Protein AF-A0A818W2C6-F1 (afdb_monomer)

Mean predicted aligned error: 6.89 Å

pLDDT: mean 85.05, std 11.45, range [47.62, 97.25]

Structure (mmCIF, N/CA/C/O backbone):
data_AF-A0A818W2C6-F1
#
_entry.id   AF-A0A818W2C6-F1
#
loop_
_atom_site.group_PDB
_atom_site.id
_atom_site.type_symbol
_atom_site.label_atom_id
_atom_site.label_alt_id
_atom_site.label_comp_id
_atom_site.label_asym_id
_atom_site.label_entity_id
_atom_site.label_seq_id
_atom_site.pdbx_PDB_ins_code
_atom_site.Cartn_x
_atom_site.Cartn_y
_atom_site.Cartn_z
_atom_site.occupancy
_atom_site.B_iso_or_equiv
_atom_site.auth_seq_id
_atom_site.auth_comp_id
_atom_site.auth_asym_id
_atom_site.auth_atom_id
_atom_site.pdbx_PDB_model_num
ATOM 1 N N . MET A 1 1 ? -25.894 14.665 9.326 1.00 47.62 1 MET A N 1
ATOM 2 C CA . MET A 1 1 ? -26.122 13.705 10.428 1.00 47.62 1 MET A CA 1
ATOM 3 C C . MET A 1 1 ? -25.399 12.419 10.055 1.00 47.62 1 MET A C 1
ATOM 5 O O . MET A 1 1 ? -25.759 11.835 9.043 1.00 47.62 1 MET A O 1
ATOM 9 N N . LEU A 1 2 ? -24.326 12.048 10.761 1.00 65.50 2 LEU A N 1
ATOM 10 C CA . LEU A 1 2 ? -23.608 10.794 10.492 1.00 65.50 2 LEU A CA 1
ATOM 11 C C . LEU A 1 2 ? -24.351 9.641 11.179 1.00 65.50 2 LEU A C 1
ATOM 13 O O . LEU A 1 2 ? -24.702 9.749 12.353 1.00 65.50 2 LEU A O 1
ATOM 17 N N . ILE A 1 3 ? -24.632 8.573 10.433 1.00 77.31 3 ILE A N 1
ATOM 18 C CA . ILE A 1 3 ? -25.303 7.370 10.935 1.00 77.31 3 ILE A CA 1
ATOM 19 C C . ILE A 1 3 ? -24.269 6.541 11.706 1.00 77.31 3 ILE A C 1
ATOM 21 O O . ILE A 1 3 ? -23.215 6.215 11.165 1.00 77.31 3 ILE A O 1
ATOM 25 N N . VAL A 1 4 ? -24.562 6.201 12.964 1.00 84.50 4 VAL A N 1
ATOM 26 C CA . VAL A 1 4 ? -23.727 5.286 13.760 1.00 84.50 4 VAL A CA 1
ATOM 27 C C . VAL A 1 4 ? -23.810 3.890 13.142 1.00 84.50 4 VAL A C 1
ATOM 29 O O . VAL A 1 4 ? -24.908 3.399 12.880 1.00 84.50 4 VAL A O 1
ATOM 32 N N . MET A 1 5 ? -22.665 3.234 12.938 1.00 88.31 5 MET A N 1
ATOM 33 C CA . MET A 1 5 ? -22.592 1.875 12.388 1.00 88.31 5 MET A CA 1
ATOM 34 C C . MET A 1 5 ? -22.057 0.917 13.461 1.00 88.31 5 MET A C 1
ATOM 36 O O . MET A 1 5 ? -20.904 0.491 13.403 1.00 88.31 5 MET A O 1
ATOM 40 N N . PRO A 1 6 ? -22.873 0.557 14.470 1.00 85.31 6 PRO A N 1
ATOM 41 C CA . PRO A 1 6 ? -22.395 -0.066 15.708 1.00 85.31 6 PRO A CA 1
ATOM 42 C C . PRO A 1 6 ? -21.870 -1.497 15.535 1.00 85.31 6 PRO A C 1
ATOM 44 O O . PRO A 1 6 ? -21.336 -2.066 16.482 1.00 85.31 6 PRO A O 1
ATOM 47 N N . ASN A 1 7 ? -22.049 -2.092 14.356 1.00 91.88 7 ASN A N 1
ATOM 48 C CA . ASN A 1 7 ? -21.603 -3.446 14.032 1.00 91.88 7 ASN A CA 1
ATOM 49 C C . ASN A 1 7 ? -20.554 -3.470 12.910 1.00 91.88 7 ASN A C 1
ATOM 51 O O . ASN A 1 7 ? -20.195 -4.549 12.446 1.00 91.88 7 ASN A O 1
ATOM 55 N N . LEU A 1 8 ? -20.075 -2.308 12.449 1.00 95.50 8 LEU A N 1
ATOM 56 C CA . LEU A 1 8 ? -19.026 -2.263 11.438 1.00 95.50 8 LEU A CA 1
ATOM 57 C C . LEU A 1 8 ? -17.676 -2.602 12.083 1.00 95.50 8 LEU A C 1
ATOM 59 O O . LEU A 1 8 ? -17.088 -1.775 12.773 1.00 95.50 8 LEU A O 1
ATOM 63 N N . CYS A 1 9 ? -17.194 -3.819 11.835 1.00 95.94 9 CYS A N 1
ATOM 64 C CA . CYS A 1 9 ? -15.895 -4.288 12.329 1.00 95.94 9 CYS A CA 1
ATOM 65 C C . CYS A 1 9 ? -14.755 -4.092 11.324 1.00 95.94 9 CYS A C 1
ATOM 67 O O . CYS A 1 9 ? -13.585 -4.119 11.700 1.00 95.94 9 CYS A O 1
ATOM 69 N N . ARG A 1 10 ? -15.076 -3.883 10.042 1.00 96.38 10 ARG A N 1
ATOM 70 C CA . ARG A 1 10 ? -14.090 -3.710 8.971 1.00 96.38 10 ARG A CA 1
ATOM 71 C C . ARG A 1 10 ? -14.505 -2.575 8.055 1.00 96.38 10 ARG A C 1
ATOM 73 O O . ARG A 1 10 ? -15.638 -2.556 7.579 1.00 96.38 10 ARG A O 1
ATOM 80 N N . LEU A 1 11 ? -13.576 -1.672 7.783 1.00 95.75 11 LEU A N 1
ATOM 81 C CA . LEU A 1 11 ? -13.764 -0.559 6.868 1.00 95.75 11 LEU A CA 1
ATOM 82 C C . LEU A 1 11 ? -12.597 -0.533 5.889 1.00 95.75 11 LEU A C 1
ATOM 84 O O . LEU A 1 11 ? -11.439 -0.545 6.296 1.00 95.75 11 LEU A O 1
ATOM 88 N N . LYS A 1 12 ? -12.918 -0.490 4.599 1.00 95.56 12 LYS A N 1
ATOM 89 C CA . LYS A 1 12 ? -11.952 -0.327 3.518 1.00 95.56 12 LYS A CA 1
ATOM 90 C C . LYS A 1 12 ? -12.352 0.884 2.684 1.00 95.56 12 LYS A C 1
ATOM 92 O O . LYS A 1 12 ? -13.494 0.958 2.237 1.00 95.56 12 LYS A O 1
ATOM 97 N N . VAL A 1 13 ? -11.422 1.813 2.508 1.00 93.81 13 VAL A N 1
ATOM 98 C CA . VAL A 1 13 ? -11.609 3.097 1.832 1.00 93.81 13 VAL A CA 1
ATOM 99 C C . VAL A 1 13 ? -10.530 3.238 0.771 1.00 93.81 13 VAL A C 1
ATOM 101 O O . VAL A 1 13 ? -9.347 3.115 1.078 1.00 93.81 13 VAL A O 1
ATOM 104 N N . ASP A 1 14 ? -10.953 3.469 -0.467 1.00 91.00 14 ASP A N 1
ATOM 105 C CA . ASP A 1 14 ? -10.076 3.592 -1.630 1.00 91.00 14 ASP A CA 1
ATOM 106 C C . ASP A 1 14 ? -10.359 4.920 -2.343 1.00 91.00 14 ASP A C 1
ATOM 108 O O . ASP A 1 14 ? -11.407 5.089 -2.973 1.00 91.00 14 ASP A O 1
ATOM 112 N N . TYR A 1 15 ? -9.458 5.886 -2.194 1.00 85.94 15 TYR A N 1
ATOM 113 C CA . TYR A 1 15 ? -9.531 7.194 -2.835 1.00 85.94 15 TYR A CA 1
ATOM 114 C C . TYR A 1 15 ? -8.610 7.226 -4.049 1.00 85.94 15 TYR A C 1
ATOM 116 O O . TYR A 1 15 ? -7.456 7.641 -3.968 1.00 85.94 15 TYR A O 1
ATOM 124 N N . TYR A 1 16 ? -9.153 6.805 -5.188 1.00 71.19 16 TYR A N 1
ATOM 125 C CA . TYR A 1 16 ? -8.414 6.763 -6.451 1.00 71.19 16 TYR A CA 1
ATOM 126 C C . TYR A 1 16 ? -8.532 8.050 -7.285 1.00 71.19 16 TYR A C 1
ATOM 128 O O . TYR A 1 16 ? -7.816 8.233 -8.265 1.00 71.19 16 TYR A O 1
ATOM 136 N N . TYR A 1 17 ? -9.456 8.949 -6.932 1.00 65.19 17 TYR A N 1
ATOM 137 C CA . TYR A 1 17 ? -9.695 10.165 -7.705 1.00 65.19 17 TYR A CA 1
ATOM 138 C C . TYR A 1 17 ? -8.818 11.314 -7.216 1.00 65.19 17 TYR A C 1
ATOM 140 O O . TYR A 1 17 ? -8.947 11.769 -6.079 1.00 65.19 17 TYR A O 1
ATOM 148 N N . TYR A 1 18 ? -7.983 11.829 -8.120 1.00 61.09 18 TYR A N 1
ATOM 149 C CA . TYR A 1 18 ? -7.303 13.110 -7.967 1.00 61.09 18 TYR A CA 1
ATOM 150 C C . TYR A 1 18 ? -8.358 14.174 -7.618 1.00 61.09 18 TYR A C 1
ATOM 152 O O . TYR A 1 18 ? -9.336 14.318 -8.350 1.00 61.09 18 TYR A O 1
ATOM 160 N N . HIS A 1 19 ? -8.189 14.872 -6.489 1.00 59.62 19 HIS A N 1
ATOM 161 C CA . HIS A 1 19 ? -9.157 15.797 -5.861 1.00 59.62 19 HIS A CA 1
ATOM 162 C C . HIS A 1 19 ? -10.204 15.189 -4.912 1.00 59.62 19 HIS A C 1
ATOM 164 O O . HIS A 1 19 ? -11.177 15.868 -4.568 1.00 59.62 19 HIS A O 1
ATOM 170 N N . ALA A 1 20 ? -10.020 13.955 -4.437 1.00 55.16 20 ALA A N 1
ATOM 171 C CA . ALA A 1 20 ? -10.815 13.452 -3.322 1.00 55.16 20 ALA A CA 1
ATOM 172 C C . ALA A 1 20 ? -10.690 14.375 -2.095 1.00 55.16 20 ALA A C 1
ATOM 174 O O . ALA A 1 20 ? -9.646 14.974 -1.834 1.00 55.16 20 ALA A O 1
ATOM 175 N N . ILE A 1 21 ? -11.785 14.504 -1.344 1.00 62.34 21 ILE A N 1
ATOM 176 C CA . ILE A 1 21 ? -11.807 15.221 -0.068 1.00 62.34 21 ILE A CA 1
ATOM 177 C C . ILE A 1 21 ? -10.786 14.546 0.849 1.00 62.34 21 ILE A C 1
ATOM 179 O O . ILE A 1 21 ? -10.984 13.405 1.266 1.00 62.34 21 ILE A O 1
ATOM 183 N N . HIS A 1 22 ? -9.694 15.250 1.135 1.00 69.56 22 HIS A N 1
ATOM 184 C CA . HIS A 1 22 ? -8.663 14.781 2.045 1.00 69.56 22 HIS A CA 1
ATOM 185 C C . HIS A 1 22 ? -9.220 14.811 3.470 1.00 69.56 22 HIS A C 1
ATOM 187 O O . HIS A 1 22 ? -9.195 15.849 4.129 1.00 69.56 22 HIS A O 1
ATOM 193 N N . ILE A 1 23 ? -9.745 13.676 3.935 1.00 81.00 23 ILE A N 1
ATOM 194 C CA . ILE A 1 23 ? -10.086 13.494 5.348 1.00 81.00 23 ILE A CA 1
ATOM 195 C C . ILE A 1 23 ? -8.769 13.403 6.113 1.00 81.00 23 ILE A C 1
ATOM 197 O O . ILE A 1 23 ? -7.965 12.509 5.836 1.00 81.00 23 ILE A O 1
ATOM 201 N N . SER A 1 24 ? -8.528 14.332 7.038 1.00 87.19 24 SER A N 1
ATOM 202 C CA . SER A 1 24 ? -7.287 14.312 7.820 1.00 87.19 24 SER A CA 1
ATOM 203 C C . SER A 1 24 ? -7.245 13.117 8.773 1.00 87.19 24 SER A C 1
ATOM 205 O O . SER A 1 24 ? -8.270 12.514 9.108 1.00 87.19 24 SER A O 1
ATOM 207 N N . GLU A 1 25 ? -6.057 12.784 9.265 1.00 90.38 25 GLU A N 1
ATOM 208 C CA . GLU A 1 25 ? -5.886 11.794 10.329 1.00 90.38 25 GLU A CA 1
ATOM 209 C C . GLU A 1 25 ? -6.780 12.086 11.543 1.00 90.38 25 GLU A C 1
ATOM 211 O O . GLU A 1 25 ? -7.478 11.189 12.007 1.00 90.38 25 GLU A O 1
ATOM 216 N N . HIS A 1 26 ? -6.846 13.337 12.015 1.00 93.19 26 HIS A N 1
ATOM 217 C CA . HIS A 1 26 ? -7.672 13.720 13.157 1.00 93.19 26 HIS A CA 1
ATOM 218 C C . HIS A 1 26 ? -9.166 13.559 12.868 1.00 93.19 26 HIS A C 1
ATOM 220 O O . HIS A 1 26 ? -9.951 13.206 13.754 1.00 93.19 26 HIS A O 1
ATOM 226 N N . GLU A 1 27 ? -9.589 13.791 11.627 1.00 93.50 27 GLU A N 1
ATOM 227 C CA . GLU A 1 27 ? -10.966 13.532 11.229 1.00 93.50 27 GLU A CA 1
ATOM 228 C C . GLU A 1 27 ? -11.274 12.036 11.202 1.00 93.50 27 GLU A C 1
ATOM 230 O O . GLU A 1 27 ? -12.330 11.641 11.702 1.00 93.50 27 GLU A O 1
ATOM 235 N N . TRP A 1 28 ? -10.360 11.199 10.704 1.00 94.75 28 TRP A N 1
ATOM 236 C CA . TRP A 1 28 ? -10.490 9.744 10.790 1.00 94.75 28 TRP A CA 1
ATOM 237 C C . TRP A 1 28 ? -10.548 9.261 12.237 1.00 94.75 28 TRP A C 1
ATOM 239 O O . TRP A 1 28 ? -11.463 8.514 12.588 1.00 94.75 28 TRP A O 1
ATOM 249 N N . GLU A 1 29 ? -9.650 9.740 13.100 1.00 96.00 29 GLU A N 1
ATOM 250 C CA . GLU A 1 29 ? -9.654 9.444 14.536 1.00 96.00 29 GLU A CA 1
ATOM 251 C C . GLU A 1 29 ? -11.007 9.785 15.163 1.00 96.00 29 GLU A C 1
ATOM 253 O O . GLU A 1 29 ? -11.604 8.968 15.875 1.00 96.00 29 GLU A O 1
ATOM 258 N N . ARG A 1 30 ? -11.535 10.975 14.854 1.00 95.62 30 ARG A N 1
ATOM 259 C CA . ARG A 1 30 ? -12.838 11.442 15.334 1.00 95.62 30 ARG A CA 1
ATOM 260 C C . ARG A 1 30 ? -13.983 10.592 14.792 1.00 95.62 30 ARG A C 1
ATOM 262 O O . ARG A 1 30 ? -14.914 10.299 15.543 1.00 95.62 30 ARG A O 1
ATOM 269 N N . ILE A 1 31 ? -13.957 10.219 13.513 1.00 94.38 31 ILE A N 1
ATOM 270 C CA . ILE A 1 31 ? -15.004 9.398 12.895 1.00 94.38 31 ILE A CA 1
ATOM 271 C C . ILE A 1 31 ? -15.031 8.017 13.548 1.00 94.38 31 ILE A C 1
ATOM 273 O O . ILE A 1 31 ? -16.082 7.553 13.989 1.00 94.38 31 ILE A O 1
ATOM 277 N N . ILE A 1 32 ? -13.869 7.383 13.653 1.00 95.25 32 ILE A N 1
ATOM 278 C CA . ILE A 1 32 ? -13.739 6.028 14.178 1.00 95.25 32 ILE A CA 1
ATOM 279 C C . ILE A 1 32 ? -14.119 6.003 15.660 1.00 95.25 32 ILE A C 1
ATOM 281 O O . ILE A 1 32 ? -14.940 5.184 16.070 1.00 95.25 32 ILE A O 1
ATOM 285 N N . SER A 1 33 ? -13.608 6.956 16.444 1.00 94.56 33 SER A N 1
ATOM 286 C CA . SER A 1 33 ? -13.872 7.032 17.886 1.00 94.56 33 SER A CA 1
ATOM 287 C C . SER A 1 33 ? -15.333 7.302 18.229 1.00 94.56 33 SER A C 1
ATOM 289 O O . SER A 1 33 ? -15.790 6.848 19.271 1.00 94.56 33 SER A O 1
ATOM 291 N N . ASN A 1 34 ? -16.068 8.034 17.386 1.00 93.75 34 ASN A N 1
ATOM 292 C CA . ASN A 1 34 ? -17.447 8.422 17.695 1.00 93.75 34 ASN A CA 1
ATOM 293 C C . ASN A 1 34 ? -18.500 7.535 17.026 1.00 93.75 34 ASN A C 1
ATOM 295 O O . ASN A 1 34 ? -19.608 7.414 17.548 1.00 93.75 34 ASN A O 1
ATOM 299 N N . TYR A 1 35 ? -18.193 6.939 15.870 1.00 94.56 35 TYR A N 1
ATOM 300 C CA . TYR A 1 35 ? -19.208 6.283 15.037 1.00 94.56 35 TYR A CA 1
ATOM 301 C C . TYR A 1 35 ? -18.906 4.818 14.714 1.00 94.56 35 TYR A C 1
ATOM 303 O O . TYR A 1 35 ? -19.846 4.082 14.401 1.00 94.56 35 TYR A O 1
ATOM 311 N N . LEU A 1 36 ? -17.644 4.379 14.810 1.00 95.00 36 LEU A N 1
ATOM 312 C CA . LEU A 1 36 ? -17.192 3.037 14.416 1.00 95.00 36 LEU A CA 1
ATOM 313 C C . LEU A 1 36 ? -16.555 2.294 15.603 1.00 95.00 36 LEU A C 1
ATOM 315 O O . LEU A 1 36 ? -15.439 1.793 15.534 1.00 95.00 36 LEU A O 1
ATOM 319 N N . LEU A 1 37 ? -17.286 2.223 16.718 1.00 92.31 37 LEU A N 1
ATOM 320 C CA . LEU A 1 37 ? -16.777 1.753 18.016 1.00 92.31 37 LEU A CA 1
ATOM 321 C C . LEU A 1 37 ? -16.268 0.302 18.037 1.00 92.31 37 LEU A C 1
ATOM 323 O O . LEU A 1 37 ? -15.522 -0.060 18.942 1.00 92.31 37 LEU A O 1
ATOM 327 N N . LYS A 1 38 ? -16.692 -0.529 17.079 1.00 95.62 38 LYS A N 1
ATOM 328 C CA . LYS A 1 38 ? -16.266 -1.932 16.950 1.00 95.62 38 LYS A CA 1
ATOM 329 C C . LYS A 1 38 ? -15.277 -2.154 15.807 1.00 95.62 38 LYS A C 1
ATOM 331 O O . LYS A 1 38 ? -15.076 -3.297 15.412 1.00 95.62 38 LYS A O 1
ATOM 336 N N . LEU A 1 39 ? -14.716 -1.088 15.234 1.00 97.25 39 LEU A N 1
ATOM 337 C CA . LEU A 1 39 ? -13.808 -1.205 14.102 1.00 97.25 39 LEU A CA 1
ATOM 338 C C . LEU A 1 39 ? -12.504 -1.880 14.537 1.00 97.25 39 LEU A C 1
ATOM 340 O O . LEU A 1 39 ? -11.757 -1.341 15.345 1.00 97.25 39 LEU A O 1
ATOM 344 N N . GLU A 1 40 ? -12.240 -3.055 13.980 1.00 95.81 40 GLU A N 1
ATOM 345 C CA . GLU A 1 40 ? -11.033 -3.849 14.228 1.00 95.81 40 GLU A CA 1
ATOM 346 C C . GLU A 1 40 ? -10.021 -3.670 13.098 1.00 95.81 40 GLU A C 1
ATOM 348 O O . GLU A 1 40 ? -8.811 -3.670 13.310 1.00 95.81 40 GLU A O 1
ATOM 353 N N . THR A 1 41 ? -10.518 -3.508 11.871 1.00 95.44 41 THR A N 1
ATOM 354 C CA . THR A 1 41 ? -9.677 -3.374 10.685 1.00 95.44 41 THR A CA 1
ATOM 355 C C . THR A 1 41 ? -10.052 -2.129 9.909 1.00 95.44 41 THR A C 1
ATOM 357 O O . THR A 1 41 ? -11.195 -1.979 9.467 1.00 95.44 41 THR A O 1
ATOM 360 N N . PHE A 1 42 ? -9.062 -1.273 9.697 1.00 96.19 42 PHE A N 1
ATOM 361 C CA . PHE A 1 42 ? -9.175 -0.107 8.845 1.00 96.19 42 PHE A CA 1
ATOM 362 C C . PHE A 1 42 ? -8.147 -0.194 7.723 1.00 96.19 42 PHE A C 1
ATOM 364 O O . PHE A 1 42 ? -6.947 -0.294 7.970 1.00 96.19 42 PHE A O 1
ATOM 371 N N . HIS A 1 43 ? -8.640 -0.179 6.490 1.00 95.81 43 HIS A N 1
ATOM 372 C CA . HIS A 1 43 ? -7.822 -0.157 5.294 1.00 95.81 43 HIS A CA 1
ATOM 373 C C . HIS A 1 43 ? -8.050 1.142 4.542 1.00 95.81 43 HIS A C 1
ATOM 375 O O . HIS A 1 43 ? -9.144 1.372 4.033 1.00 95.81 43 HIS A O 1
ATOM 381 N N . LEU A 1 44 ? -7.014 1.963 4.450 1.00 94.88 44 LEU A N 1
ATOM 382 C CA . LEU A 1 44 ? -7.009 3.198 3.678 1.00 94.88 44 LEU A CA 1
ATOM 383 C C . LEU A 1 44 ? -6.044 3.047 2.506 1.00 94.88 44 LEU A C 1
ATOM 385 O O . LEU A 1 44 ? -4.947 2.528 2.692 1.00 94.88 44 LEU A O 1
ATOM 389 N N . ASN A 1 45 ? -6.460 3.510 1.334 1.00 92.94 45 ASN A N 1
ATOM 390 C CA . ASN A 1 45 ? -5.608 3.808 0.191 1.00 92.94 45 ASN A CA 1
ATOM 391 C C . ASN A 1 45 ? -6.045 5.157 -0.365 1.00 92.94 45 ASN A C 1
ATOM 393 O O . ASN A 1 45 ? -7.238 5.377 -0.572 1.00 92.94 45 ASN A O 1
ATOM 397 N N . MET A 1 46 ? -5.103 6.063 -0.573 1.00 91.38 46 MET A N 1
ATOM 398 C CA . MET A 1 46 ? -5.382 7.374 -1.137 1.00 91.38 46 MET A CA 1
ATOM 399 C C . MET A 1 46 ? -4.222 7.864 -1.986 1.00 91.38 46 MET A C 1
ATOM 401 O O . MET A 1 46 ? -3.064 7.572 -1.695 1.00 91.38 46 MET A O 1
ATOM 405 N N . VAL A 1 47 ? -4.560 8.645 -3.007 1.00 89.25 47 VAL A N 1
ATOM 406 C CA . VAL A 1 47 ? -3.604 9.303 -3.895 1.00 89.25 47 VAL A CA 1
ATOM 407 C C . VAL A 1 47 ? -3.821 10.806 -3.820 1.00 89.25 47 VAL A C 1
ATOM 409 O O . VAL A 1 47 ? -4.949 11.274 -3.978 1.00 89.25 47 VAL A O 1
ATOM 412 N N . ASP A 1 48 ? -2.756 11.567 -3.599 1.00 90.00 48 ASP A N 1
ATOM 413 C CA . ASP A 1 48 ? -2.807 13.031 -3.642 1.00 90.00 48 ASP A CA 1
ATOM 414 C C . ASP A 1 48 ? -1.467 13.608 -4.124 1.00 90.00 48 ASP A C 1
ATOM 416 O O . ASP A 1 48 ? -0.540 12.875 -4.472 1.00 90.00 48 ASP A O 1
ATOM 420 N N . TYR A 1 49 ? -1.380 14.933 -4.190 1.00 88.25 49 TYR A N 1
ATOM 421 C CA . TYR A 1 49 ? -0.199 15.674 -4.605 1.00 88.25 49 TYR A CA 1
ATOM 422 C C . TYR A 1 49 ? 0.344 16.524 -3.469 1.00 88.25 49 TYR A C 1
ATOM 424 O O . TYR A 1 49 ? -0.401 17.194 -2.746 1.00 88.25 49 TYR A O 1
ATOM 432 N N . PHE A 1 50 ? 1.668 16.576 -3.379 1.00 87.75 50 PHE A N 1
ATOM 433 C CA . PHE A 1 50 ? 2.335 17.584 -2.574 1.00 87.75 50 PHE A CA 1
ATOM 434 C C . PHE A 1 50 ? 2.061 18.974 -3.146 1.00 87.75 50 PHE A C 1
ATOM 436 O O . PHE A 1 50 ? 2.015 19.176 -4.362 1.00 87.75 50 PHE A O 1
ATOM 443 N N . ARG A 1 51 ? 1.852 19.952 -2.260 1.00 84.19 51 ARG A N 1
ATOM 444 C CA . ARG A 1 51 ? 1.502 21.323 -2.645 1.00 84.19 51 ARG A CA 1
ATOM 445 C C . ARG A 1 51 ? 2.579 22.295 -2.193 1.00 84.19 51 ARG A C 1
ATOM 447 O O . ARG A 1 51 ? 3.100 22.206 -1.086 1.00 84.19 51 ARG A O 1
ATOM 454 N N . GLY A 1 52 ? 2.831 23.298 -3.028 1.00 85.19 52 GLY A N 1
ATOM 455 C CA . GLY A 1 52 ? 3.789 24.359 -2.732 1.00 85.19 52 GLY A CA 1
ATOM 456 C C . GLY A 1 52 ? 5.241 23.947 -2.970 1.00 85.19 52 GLY A C 1
ATOM 457 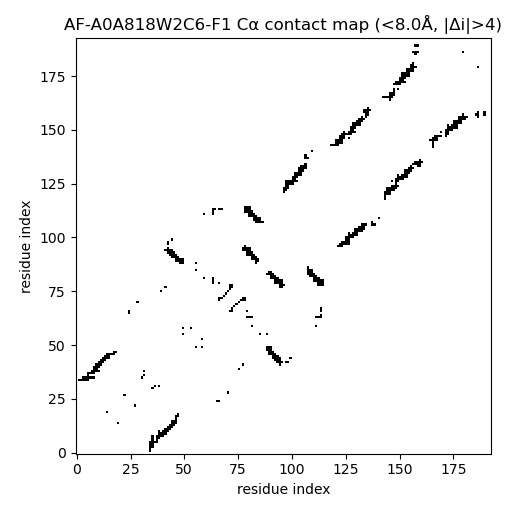O O . GLY A 1 52 ? 5.523 22.975 -3.661 1.00 85.19 52 GLY A O 1
ATOM 458 N N . ASN A 1 53 ? 6.163 24.731 -2.407 1.00 83.00 53 ASN A N 1
ATOM 459 C CA . ASN A 1 53 ? 7.592 24.676 -2.742 1.00 83.00 53 ASN A CA 1
ATOM 460 C C . ASN A 1 53 ? 8.451 23.985 -1.666 1.00 83.00 53 ASN A C 1
ATOM 462 O O . ASN A 1 53 ? 9.669 24.148 -1.665 1.00 83.00 53 ASN A O 1
ATOM 466 N N . LYS A 1 54 ? 7.835 23.280 -0.708 1.00 85.19 54 LYS A N 1
ATOM 467 C CA . LYS A 1 54 ? 8.577 22.541 0.324 1.00 85.19 54 LYS A CA 1
ATOM 468 C C . LYS A 1 54 ? 9.295 21.337 -0.288 1.00 85.19 54 LYS A C 1
ATOM 470 O O . LYS A 1 54 ? 8.829 20.761 -1.271 1.00 85.19 54 LYS A O 1
ATOM 475 N N . ILE A 1 55 ? 10.386 20.907 0.343 1.00 89.12 55 ILE A N 1
ATOM 476 C CA . ILE A 1 55 ? 11.072 19.667 -0.027 1.00 89.12 55 ILE A CA 1
ATOM 477 C C . ILE A 1 55 ? 10.105 18.498 0.206 1.00 89.12 55 ILE A C 1
ATOM 479 O O . ILE A 1 55 ? 9.504 18.383 1.272 1.00 89.12 55 ILE A O 1
ATOM 483 N N . VAL A 1 56 ? 9.921 17.646 -0.805 1.00 90.38 56 VAL A N 1
ATOM 484 C CA . VAL A 1 56 ? 8.951 16.535 -0.771 1.00 90.38 56 VAL A CA 1
ATOM 485 C C . VAL A 1 56 ? 9.188 15.608 0.425 1.00 90.38 56 VAL A C 1
ATOM 487 O O . VAL A 1 56 ? 8.240 15.223 1.097 1.00 90.38 56 VAL A O 1
ATOM 490 N N . ASP A 1 57 ? 10.448 15.309 0.735 1.00 90.44 57 ASP A N 1
ATOM 491 C CA . ASP A 1 57 ? 10.806 14.426 1.849 1.00 90.44 57 ASP A CA 1
ATOM 492 C C . ASP A 1 57 ? 10.346 14.966 3.217 1.00 90.44 57 ASP A C 1
ATOM 494 O O . ASP A 1 57 ? 9.845 14.205 4.045 1.00 90.44 57 ASP A O 1
ATOM 498 N N . GLU A 1 58 ? 10.433 16.286 3.422 1.00 92.06 58 GLU A N 1
ATOM 499 C CA . GLU A 1 58 ? 9.942 16.956 4.633 1.00 92.06 58 GLU A CA 1
ATOM 500 C C . GLU A 1 58 ? 8.412 16.912 4.705 1.00 92.06 58 GLU A C 1
ATOM 502 O O . GLU A 1 58 ? 7.850 16.686 5.773 1.00 92.06 58 GLU A O 1
ATOM 507 N N . GLN A 1 59 ? 7.725 17.079 3.569 1.00 92.94 59 GLN A N 1
ATOM 508 C CA . GLN A 1 59 ? 6.264 16.971 3.509 1.00 92.94 59 GLN A CA 1
ATOM 509 C C . GLN A 1 59 ? 5.786 15.552 3.832 1.00 92.94 59 GLN A C 1
ATOM 511 O O . GLN A 1 59 ? 4.765 15.385 4.498 1.00 92.94 59 GLN A O 1
ATOM 516 N N . VAL A 1 60 ? 6.526 14.528 3.398 1.00 93.50 60 VAL A N 1
ATOM 517 C CA . VAL A 1 60 ? 6.251 13.136 3.774 1.00 93.50 60 VAL A CA 1
ATOM 518 C C . VAL A 1 60 ? 6.426 12.935 5.276 1.00 93.50 60 VAL A C 1
ATOM 520 O O . VAL A 1 60 ? 5.583 12.290 5.899 1.00 93.50 60 VAL A O 1
ATOM 523 N N . ASP A 1 61 ? 7.494 13.472 5.871 1.00 94.19 61 ASP A N 1
ATOM 524 C CA . ASP A 1 61 ? 7.718 13.359 7.315 1.00 94.19 61 ASP A CA 1
ATOM 525 C C . ASP A 1 61 ? 6.635 14.089 8.112 1.00 94.19 61 ASP A C 1
ATOM 527 O O . ASP A 1 61 ? 6.111 13.530 9.075 1.00 94.19 61 ASP A O 1
ATOM 531 N N . GLU A 1 62 ? 6.250 15.298 7.694 1.00 93.69 62 GLU A N 1
ATOM 532 C CA . GLU A 1 62 ? 5.122 16.037 8.267 1.00 93.69 62 GLU A CA 1
ATOM 533 C C . GLU A 1 62 ? 3.833 15.205 8.196 1.00 93.69 62 GLU A C 1
ATOM 535 O O . GLU A 1 62 ? 3.190 15.008 9.227 1.00 93.69 62 GLU A O 1
ATOM 540 N N . LEU A 1 63 ? 3.503 14.653 7.022 1.00 94.06 63 LEU A N 1
ATOM 541 C CA . LEU A 1 63 ? 2.321 13.815 6.810 1.00 94.06 63 LEU A CA 1
ATOM 542 C C . LEU A 1 63 ? 2.342 12.560 7.687 1.00 94.06 63 LEU A C 1
ATOM 544 O O . LEU A 1 63 ? 1.381 12.281 8.392 1.00 94.06 63 LEU A O 1
ATOM 548 N N . LEU A 1 64 ? 3.428 11.789 7.684 1.00 95.19 64 LEU A N 1
ATOM 549 C CA . LEU A 1 64 ? 3.502 10.560 8.475 1.00 95.19 64 LEU A CA 1
ATOM 550 C C . LEU A 1 64 ? 3.502 10.841 9.977 1.00 95.19 64 LEU A C 1
ATOM 552 O O . LEU A 1 64 ? 2.975 10.030 10.738 1.00 95.19 64 LEU A O 1
ATOM 556 N N . ASN A 1 65 ? 4.062 11.971 10.414 1.00 95.50 65 ASN A N 1
ATOM 557 C CA . ASN A 1 65 ? 4.028 12.370 11.816 1.00 95.50 65 ASN A CA 1
ATOM 558 C C . ASN A 1 65 ? 2.603 12.613 12.317 1.00 95.50 65 ASN A C 1
ATOM 560 O O . ASN A 1 65 ? 2.347 12.338 13.489 1.00 95.50 65 ASN A O 1
ATOM 564 N N . THR A 1 66 ? 1.662 13.034 11.462 1.00 95.38 66 THR A N 1
ATOM 565 C CA . THR A 1 66 ? 0.259 13.177 11.883 1.00 95.38 66 THR A CA 1
ATOM 566 C C . THR A 1 66 ? -0.369 11.822 12.240 1.00 95.38 66 THR A C 1
ATOM 568 O O . THR A 1 66 ? -1.168 11.735 13.167 1.00 95.38 66 THR A O 1
ATOM 571 N N . TYR A 1 67 ? 0.085 10.729 11.619 1.00 95.75 67 TYR A N 1
ATOM 572 C CA . TYR A 1 67 ? -0.335 9.358 11.934 1.00 95.75 67 TYR A CA 1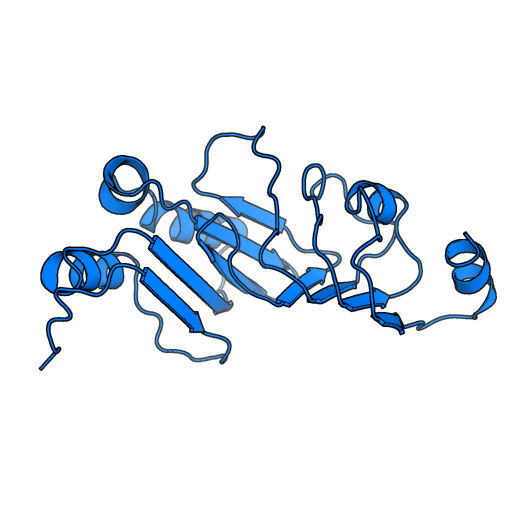
ATOM 573 C C . TYR A 1 67 ? 0.466 8.699 13.070 1.00 95.75 67 TYR A C 1
ATOM 575 O O . TYR A 1 67 ? 0.210 7.547 13.419 1.00 95.75 67 TYR A O 1
ATOM 583 N N . ARG A 1 68 ? 1.441 9.387 13.681 1.00 95.38 68 ARG A N 1
ATOM 584 C CA . ARG A 1 68 ? 2.217 8.863 14.824 1.00 95.38 68 ARG A CA 1
ATOM 585 C C . ARG A 1 68 ? 1.554 9.177 16.167 1.00 95.38 68 ARG A C 1
ATOM 587 O O . ARG A 1 68 ? 2.213 9.632 17.100 1.00 95.38 68 ARG A O 1
ATOM 594 N N . THR A 1 69 ? 0.253 8.931 16.282 1.00 96.00 69 THR A N 1
ATOM 595 C CA . THR A 1 69 ? -0.479 9.103 17.546 1.00 96.00 69 THR A CA 1
ATOM 596 C C . THR A 1 69 ? -0.671 7.757 18.257 1.00 96.00 69 THR A C 1
ATOM 598 O O . THR A 1 69 ? -0.690 6.708 17.601 1.00 96.00 69 THR A O 1
ATOM 601 N N . PRO A 1 70 ? -0.887 7.750 19.588 1.00 96.75 70 PRO A N 1
ATOM 602 C CA . PRO A 1 70 ? -1.256 6.534 20.318 1.00 96.75 70 PRO A CA 1
ATOM 603 C C . PRO A 1 70 ? -2.532 5.867 19.790 1.00 96.75 70 PRO A C 1
ATOM 605 O O . PRO A 1 70 ? -2.713 4.662 19.943 1.00 96.75 70 PRO A O 1
ATOM 608 N N . PHE A 1 71 ? -3.427 6.632 19.152 1.00 96.62 71 PHE A N 1
ATOM 609 C CA . PHE A 1 71 ? -4.607 6.072 18.502 1.00 96.62 71 PHE A CA 1
ATOM 610 C C . PHE A 1 71 ? -4.200 5.114 17.376 1.00 96.62 71 PHE A C 1
ATOM 612 O O . PHE A 1 71 ? -4.643 3.968 17.365 1.00 96.62 71 PHE A O 1
ATOM 619 N N . TRP A 1 72 ? -3.340 5.552 16.455 1.00 95.94 72 TRP A N 1
ATOM 620 C CA . TRP A 1 72 ? -2.930 4.734 15.313 1.00 95.94 72 TRP A CA 1
ATOM 621 C C . TRP A 1 72 ? -1.990 3.606 15.729 1.00 95.94 72 TRP A C 1
ATOM 623 O O . TRP A 1 72 ? -2.213 2.451 15.367 1.00 95.94 72 TRP A O 1
ATOM 633 N N . LEU A 1 73 ? -0.956 3.937 16.505 1.00 94.19 73 LEU A N 1
ATOM 634 C CA . LEU A 1 73 ? 0.152 3.023 16.772 1.00 94.19 73 LEU A CA 1
ATOM 635 C C . LEU A 1 73 ? -0.140 2.053 17.918 1.00 94.19 73 LEU A C 1
ATOM 637 O O . LEU A 1 73 ? 0.035 0.850 17.746 1.00 94.19 73 LEU A O 1
ATOM 641 N N . ASP A 1 74 ? -0.616 2.553 19.059 1.00 94.56 74 ASP A N 1
ATOM 642 C CA . ASP A 1 74 ? -0.722 1.742 20.278 1.00 94.56 74 ASP A CA 1
ATOM 643 C C . ASP A 1 74 ? -2.086 1.057 20.390 1.00 94.56 74 ASP A C 1
ATOM 645 O O . ASP A 1 74 ? -2.176 -0.125 20.717 1.00 94.56 74 ASP A O 1
ATOM 649 N N . LYS A 1 75 ? -3.169 1.798 20.120 1.00 95.19 75 LYS A N 1
ATOM 650 C CA . LYS A 1 75 ? -4.536 1.290 20.285 1.00 95.19 75 LYS A CA 1
ATOM 651 C C . LYS A 1 75 ? -4.922 0.296 19.193 1.00 95.19 75 LYS A C 1
ATOM 653 O O . LYS A 1 75 ? -5.522 -0.729 19.508 1.00 95.19 75 LYS A O 1
ATOM 658 N N . TYR A 1 76 ? -4.636 0.618 17.933 1.00 94.75 76 TYR A N 1
ATOM 659 C CA . TYR A 1 76 ? -5.062 -0.208 16.800 1.00 94.75 76 TYR A CA 1
ATOM 660 C C . TYR A 1 76 ? -3.920 -0.924 16.077 1.00 94.75 76 TYR A C 1
ATOM 662 O O . TYR A 1 76 ? -4.179 -1.894 15.366 1.00 94.75 76 TYR A O 1
ATOM 670 N N . GLY A 1 77 ? -2.671 -0.472 16.230 1.00 93.44 77 GLY A N 1
ATOM 671 C CA . GLY A 1 77 ? -1.547 -1.017 15.464 1.00 93.44 77 GLY A CA 1
ATOM 672 C C . GLY A 1 77 ? -1.701 -0.815 13.953 1.00 93.44 77 GLY A C 1
ATOM 673 O O . GLY A 1 77 ? -1.181 -1.604 13.163 1.00 93.44 77 GLY A O 1
ATOM 674 N N . TRP A 1 78 ? -2.443 0.212 13.533 1.00 94.44 78 TRP A N 1
ATOM 675 C CA . TRP A 1 78 ? -2.632 0.548 12.126 1.00 94.44 78 TRP A CA 1
ATOM 676 C C . TRP A 1 78 ? -1.481 1.436 11.668 1.00 94.44 78 TRP A C 1
ATOM 678 O O . TRP A 1 78 ? -1.496 2.657 11.826 1.00 94.44 78 TRP A O 1
ATOM 688 N N . PHE A 1 79 ? -0.460 0.805 11.095 1.00 94.06 79 PHE A N 1
ATOM 689 C CA . PHE A 1 79 ? 0.661 1.525 10.506 1.00 94.06 79 PHE A CA 1
ATOM 690 C C . PHE A 1 79 ? 0.275 2.118 9.159 1.00 94.06 79 PHE A C 1
ATOM 692 O O . PHE A 1 79 ? -0.522 1.545 8.419 1.00 94.06 79 PHE A O 1
ATOM 699 N N . VAL A 1 80 ? 0.900 3.239 8.823 1.00 94.25 80 VAL A N 1
ATOM 700 C CA . VAL A 1 80 ? 0.688 3.953 7.568 1.00 94.25 80 VAL A CA 1
ATOM 701 C C . VAL A 1 80 ? 2.002 4.006 6.808 1.00 94.25 80 VAL A C 1
ATOM 703 O O . VAL A 1 80 ? 3.080 4.134 7.400 1.00 94.25 80 VAL A O 1
ATOM 706 N N . ARG A 1 81 ? 1.922 3.857 5.493 1.00 93.19 81 ARG A N 1
ATOM 707 C CA . ARG A 1 81 ? 3.025 3.995 4.553 1.00 93.19 81 ARG A CA 1
ATOM 708 C C . ARG A 1 81 ? 2.669 5.062 3.530 1.00 93.19 81 ARG A C 1
ATOM 710 O O . ARG A 1 81 ? 1.519 5.157 3.110 1.00 93.19 81 ARG A O 1
ATOM 717 N N . CYS A 1 82 ? 3.670 5.859 3.188 1.00 92.94 82 CYS A N 1
ATOM 718 C CA . CYS A 1 82 ? 3.620 6.836 2.120 1.00 92.94 82 CYS A CA 1
ATOM 719 C C . CYS A 1 82 ? 4.665 6.451 1.078 1.00 92.94 82 CYS A C 1
ATOM 721 O O . CYS A 1 82 ? 5.849 6.366 1.418 1.00 92.94 82 CYS A O 1
ATOM 723 N N . ASP A 1 83 ? 4.211 6.251 -0.152 1.00 90.69 83 ASP A N 1
ATOM 724 C CA . ASP A 1 83 ? 5.031 5.980 -1.324 1.00 90.69 83 ASP A CA 1
ATOM 725 C C . ASP A 1 83 ? 4.922 7.175 -2.265 1.00 90.69 83 ASP A C 1
ATOM 727 O O . ASP A 1 83 ? 3.823 7.652 -2.538 1.00 90.69 83 ASP A O 1
ATOM 731 N N . TRP A 1 84 ? 6.033 7.690 -2.777 1.00 90.69 84 TRP A N 1
ATOM 732 C CA . TRP A 1 84 ? 6.004 8.857 -3.657 1.00 90.69 84 TRP A CA 1
ATOM 733 C C . TRP A 1 84 ? 7.109 8.815 -4.696 1.00 90.69 84 TRP A C 1
ATOM 735 O O . TRP A 1 84 ? 8.146 8.182 -4.507 1.00 90.69 84 TRP A O 1
ATOM 745 N N . ASN A 1 85 ? 6.897 9.553 -5.784 1.00 86.19 85 ASN A N 1
ATOM 746 C CA . ASN A 1 85 ? 7.903 9.758 -6.812 1.00 86.19 85 ASN A CA 1
ATOM 747 C C . ASN A 1 85 ? 8.390 11.221 -6.770 1.00 86.19 85 ASN A C 1
ATOM 749 O O . ASN A 1 85 ? 7.601 12.129 -7.060 1.00 86.19 85 ASN A O 1
ATOM 753 N N . PRO A 1 86 ? 9.675 11.483 -6.449 1.00 82.00 86 PRO A N 1
ATOM 754 C CA . PRO A 1 86 ? 10.221 12.841 -6.382 1.00 82.00 86 PRO A CA 1
ATOM 755 C C . PRO A 1 86 ? 10.068 13.660 -7.671 1.00 82.00 86 PRO A C 1
ATOM 757 O O . PRO A 1 86 ? 10.058 14.886 -7.603 1.00 82.00 86 PRO A O 1
ATOM 760 N N . GLY A 1 87 ? 9.955 13.009 -8.833 1.00 82.31 87 GLY A N 1
AT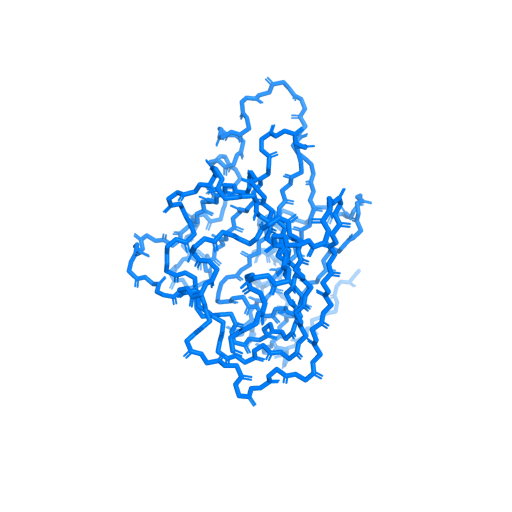OM 761 C CA . GLY A 1 87 ? 9.803 13.671 -10.131 1.00 82.31 87 GLY A CA 1
ATOM 762 C C . GLY A 1 87 ? 8.359 13.997 -10.524 1.00 82.31 87 GLY A C 1
ATOM 763 O O . GLY A 1 87 ? 8.155 14.853 -11.381 1.00 82.31 87 GLY A O 1
ATOM 764 N N . ILE A 1 88 ? 7.364 13.338 -9.920 1.00 81.75 88 ILE A N 1
ATOM 765 C CA . ILE A 1 88 ? 5.941 13.470 -10.296 1.00 81.75 88 ILE A CA 1
ATOM 766 C C . ILE A 1 88 ? 5.169 14.306 -9.264 1.00 81.75 88 ILE A C 1
ATOM 768 O O . ILE A 1 88 ? 4.185 14.963 -9.600 1.00 81.75 88 ILE A O 1
ATOM 772 N N . GLY A 1 89 ? 5.627 14.324 -8.006 1.00 82.50 89 GLY A N 1
ATOM 773 C CA . GLY A 1 89 ? 5.024 15.122 -6.934 1.00 82.50 89 GLY A CA 1
ATOM 774 C C . GLY A 1 89 ? 3.702 14.569 -6.391 1.00 82.50 89 GLY A C 1
ATOM 775 O O . GLY A 1 89 ? 3.114 15.186 -5.503 1.00 82.50 89 GLY A O 1
ATOM 776 N N . ASN A 1 90 ? 3.239 13.417 -6.884 1.00 88.06 90 ASN A N 1
ATOM 777 C CA . ASN A 1 90 ? 2.164 12.652 -6.263 1.00 88.06 90 ASN A CA 1
ATOM 778 C C . ASN A 1 90 ? 2.702 11.704 -5.187 1.00 88.06 90 ASN A C 1
ATOM 780 O O . ASN A 1 90 ? 3.868 11.298 -5.202 1.00 88.06 90 ASN A O 1
ATOM 784 N N . PHE A 1 91 ? 1.816 11.324 -4.277 1.00 90.88 91 PHE A N 1
ATOM 785 C CA . PHE A 1 91 ? 2.058 10.283 -3.297 1.00 90.88 91 PHE A CA 1
ATOM 786 C C . PHE A 1 91 ? 0.847 9.368 -3.151 1.00 90.88 91 PHE A C 1
ATOM 788 O O . PHE A 1 91 ? -0.297 9.759 -3.392 1.00 90.88 91 PHE A O 1
ATOM 795 N N . TYR A 1 92 ? 1.130 8.150 -2.715 1.00 91.62 92 TYR A N 1
ATOM 796 C CA . TYR A 1 92 ? 0.187 7.131 -2.304 1.00 91.62 92 TYR A CA 1
ATOM 797 C C . TYR A 1 92 ? 0.324 6.959 -0.798 1.00 91.62 92 TYR A C 1
ATOM 799 O O . TYR A 1 92 ? 1.404 6.642 -0.307 1.00 91.62 92 TYR A O 1
ATOM 807 N N . LEU A 1 93 ? -0.759 7.157 -0.056 1.00 93.44 93 LEU A N 1
ATOM 808 C CA . LEU A 1 93 ? -0.795 6.932 1.384 1.00 93.44 93 LEU A CA 1
ATOM 809 C C . LEU A 1 93 ? -1.752 5.786 1.686 1.00 93.44 93 LEU A C 1
ATOM 811 O O . LEU A 1 93 ? -2.906 5.793 1.256 1.00 93.44 93 LEU A O 1
ATOM 815 N N . TYR A 1 94 ? -1.285 4.795 2.435 1.00 93.56 94 TYR A N 1
ATOM 816 C CA . TYR A 1 94 ? -2.098 3.629 2.742 1.00 93.56 94 TYR A CA 1
ATOM 817 C C . TYR A 1 94 ? -1.732 2.965 4.066 1.00 93.56 94 TYR A C 1
ATOM 819 O O . TYR A 1 94 ? -0.617 3.079 4.572 1.00 93.56 94 TYR A O 1
ATOM 827 N N . THR A 1 95 ? -2.688 2.241 4.638 1.00 94.38 95 THR A N 1
ATOM 828 C CA . THR A 1 95 ? -2.483 1.444 5.858 1.00 94.38 95 THR A CA 1
ATOM 829 C C . THR A 1 95 ? -1.837 0.094 5.552 1.00 94.38 95 THR A C 1
ATOM 831 O O . THR A 1 95 ? -2.110 -0.499 4.507 1.00 94.38 95 THR A O 1
ATOM 834 N N . LEU A 1 96 ? -1.065 -0.435 6.499 1.00 91.69 96 LEU A N 1
ATOM 835 C CA . LEU A 1 96 ? -0.452 -1.760 6.438 1.00 91.69 96 LEU A CA 1
ATOM 836 C C . LEU A 1 96 ? -1.196 -2.784 7.326 1.00 91.69 96 LEU A C 1
ATOM 838 O O . LEU A 1 96 ? -1.704 -2.405 8.382 1.00 91.69 96 LEU A O 1
ATOM 842 N N . PRO A 1 97 ? -1.218 -4.081 6.951 1.00 90.25 97 PRO A N 1
ATOM 843 C CA . PRO A 1 97 ? -0.728 -4.634 5.684 1.00 90.25 97 PRO A CA 1
ATOM 844 C C . PRO A 1 97 ? -1.557 -4.144 4.490 1.00 90.25 97 PRO A C 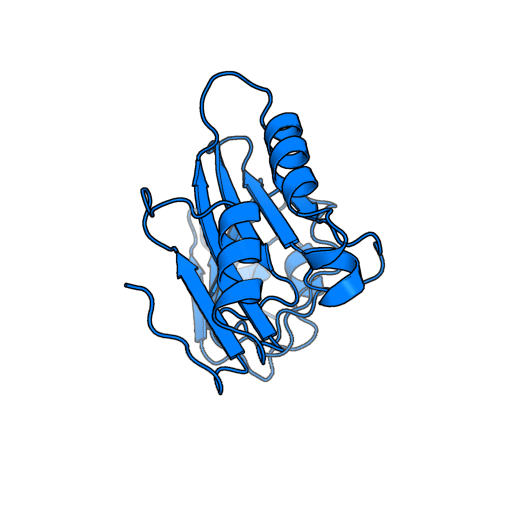1
ATOM 846 O O . PRO A 1 97 ? -2.720 -3.763 4.641 1.00 90.25 97 PRO A O 1
ATOM 849 N N . TYR A 1 98 ? -0.951 -4.144 3.300 1.00 90.25 98 TYR A N 1
ATOM 850 C CA . TYR A 1 98 ? -1.630 -3.676 2.096 1.00 90.25 98 TYR A CA 1
ATOM 851 C C . TYR A 1 98 ? -2.821 -4.577 1.763 1.00 90.25 98 TYR A C 1
ATOM 853 O O . TYR A 1 98 ? -2.679 -5.793 1.630 1.00 90.25 98 TYR A O 1
ATOM 861 N N . ALA A 1 99 ? -4.000 -3.975 1.618 1.00 92.56 99 ALA A N 1
ATOM 862 C CA . ALA A 1 99 ? -5.260 -4.706 1.495 1.00 92.56 99 ALA A CA 1
ATOM 863 C C . ALA A 1 99 ? -5.972 -4.500 0.152 1.00 92.56 99 ALA A C 1
ATOM 865 O O . ALA A 1 99 ? -7.137 -4.889 0.003 1.00 92.56 99 ALA A O 1
ATOM 866 N N . PHE A 1 100 ? -5.322 -3.857 -0.817 1.00 92.12 100 PHE A N 1
ATOM 867 C CA . PHE A 1 100 ? -5.921 -3.506 -2.103 1.00 92.12 100 PHE A CA 1
ATOM 868 C C . PHE A 1 100 ? -5.419 -4.423 -3.213 1.00 92.12 100 PHE A C 1
ATOM 870 O O . PHE A 1 100 ? -4.387 -5.076 -3.100 1.00 92.12 100 PHE A O 1
ATOM 877 N N . GLY A 1 101 ? -6.242 -4.545 -4.253 1.00 91.50 101 GLY A N 1
ATOM 878 C CA . GLY A 1 101 ? -6.061 -5.557 -5.289 1.00 91.50 101 GLY A CA 1
ATOM 879 C C . GLY A 1 101 ? -5.010 -5.213 -6.334 1.00 91.50 101 GLY A C 1
ATOM 880 O O . GLY A 1 101 ? -4.558 -6.105 -7.047 1.00 91.50 101 GLY A O 1
ATOM 881 N N . TYR A 1 102 ? -4.654 -3.938 -6.407 1.00 90.00 102 TYR A N 1
ATOM 882 C CA . TYR A 1 102 ? -3.841 -3.338 -7.444 1.00 90.00 102 TYR A CA 1
ATOM 883 C C . TYR A 1 102 ? -2.681 -2.589 -6.802 1.00 90.00 102 TYR A C 1
ATOM 885 O O . TYR A 1 102 ? -2.901 -1.938 -5.786 1.00 90.00 102 TYR A O 1
ATOM 893 N N . PHE A 1 103 ? -1.484 -2.677 -7.371 1.00 87.94 103 PHE A N 1
ATOM 894 C CA . PHE A 1 103 ? -0.328 -1.911 -6.918 1.00 87.94 103 PHE A CA 1
ATOM 895 C C . PHE A 1 103 ? 0.563 -1.549 -8.111 1.00 87.94 103 PHE A C 1
ATOM 897 O O . PHE A 1 103 ? 0.789 -2.390 -8.982 1.00 87.94 103 PHE A O 1
ATOM 904 N N . ASP A 1 104 ? 1.067 -0.316 -8.131 1.00 87.19 104 ASP A N 1
ATOM 905 C CA . ASP A 1 104 ? 2.026 0.179 -9.120 1.00 87.19 104 ASP A CA 1
ATOM 906 C C . ASP A 1 104 ? 3.408 0.296 -8.469 1.00 87.19 104 ASP A C 1
ATOM 908 O O . ASP A 1 104 ? 3.571 1.004 -7.474 1.00 87.19 104 ASP A O 1
ATOM 912 N N . ILE A 1 105 ? 4.418 -0.352 -9.048 1.00 84.62 105 ILE A N 1
ATOM 913 C CA . ILE A 1 105 ? 5.825 -0.106 -8.717 1.00 84.62 105 ILE A CA 1
ATOM 914 C C . ILE A 1 105 ? 6.452 0.650 -9.879 1.00 84.62 105 ILE A C 1
ATOM 916 O O . ILE A 1 105 ? 6.436 0.164 -11.007 1.00 84.62 105 ILE A O 1
ATOM 920 N N . SER A 1 106 ? 7.034 1.813 -9.578 1.00 82.75 106 SER A N 1
ATOM 921 C CA . SER A 1 106 ? 7.729 2.647 -10.556 1.00 82.75 106 SER A CA 1
ATOM 922 C C . SER A 1 106 ? 9.171 2.936 -10.147 1.00 82.75 106 SER A C 1
ATOM 924 O O . SER A 1 106 ? 9.505 2.973 -8.960 1.00 82.75 106 SER A O 1
ATOM 926 N N . ASP A 1 107 ? 9.992 3.212 -11.151 1.00 70.75 107 ASP A N 1
ATOM 927 C CA . ASP A 1 107 ? 11.416 3.547 -11.096 1.00 70.75 107 ASP A CA 1
ATOM 928 C C . ASP A 1 107 ? 11.892 4.484 -9.987 1.00 70.75 107 ASP A C 1
ATOM 930 O O . ASP A 1 107 ? 13.001 4.357 -9.477 1.00 70.75 107 ASP A O 1
ATOM 934 N N . SER A 1 108 ? 11.072 5.448 -9.590 1.00 73.62 108 SER A N 1
ATOM 935 C CA . SER A 1 108 ? 11.492 6.463 -8.620 1.00 73.62 108 SER A CA 1
ATOM 936 C C . SER A 1 108 ? 10.624 6.476 -7.372 1.00 73.62 108 SER A C 1
ATOM 938 O O . SER A 1 108 ? 10.605 7.474 -6.654 1.00 73.62 108 SER A O 1
ATOM 940 N N . THR A 1 109 ? 9.909 5.380 -7.105 1.00 82.56 109 THR A N 1
ATOM 941 C CA . THR A 1 109 ? 9.109 5.256 -5.889 1.00 82.56 109 THR A CA 1
ATOM 942 C C . THR A 1 109 ? 10.023 5.118 -4.667 1.00 82.56 109 THR A C 1
ATOM 944 O O . THR A 1 109 ? 10.698 4.107 -4.479 1.00 82.56 109 THR A O 1
ATOM 947 N N . ILE A 1 110 ? 10.021 6.140 -3.815 1.00 86.94 110 ILE A N 1
ATOM 948 C CA . ILE A 1 110 ? 10.598 6.121 -2.467 1.00 86.94 110 ILE A CA 1
ATOM 949 C C . ILE A 1 110 ? 9.455 5.886 -1.482 1.00 86.94 110 ILE A C 1
ATOM 951 O O . ILE A 1 110 ? 8.311 6.237 -1.767 1.00 86.94 110 ILE A O 1
ATOM 955 N N . TRP A 1 111 ? 9.753 5.298 -0.324 1.00 89.25 111 TRP A N 1
ATOM 956 C CA . TRP A 1 111 ? 8.750 5.061 0.704 1.00 89.25 111 TRP A CA 1
ATOM 957 C C . TRP A 1 111 ? 9.242 5.379 2.117 1.00 89.25 111 TRP A C 1
ATOM 959 O O . TRP A 1 111 ? 10.418 5.232 2.453 1.00 89.25 111 TRP A O 1
ATOM 969 N N . LYS A 1 112 ? 8.300 5.764 2.982 1.00 91.50 112 LYS A N 1
ATOM 970 C CA . LYS A 1 112 ? 8.472 5.905 4.436 1.00 91.50 112 LYS A CA 1
ATOM 971 C C . LYS A 1 112 ? 7.238 5.347 5.140 1.00 91.50 112 LYS A C 1
ATOM 973 O O . LYS A 1 112 ? 6.150 5.285 4.573 1.00 91.50 112 LYS A O 1
ATOM 978 N N . SER A 1 113 ? 7.396 4.908 6.386 1.00 92.50 113 SER A N 1
ATOM 979 C CA . SER A 1 113 ? 6.287 4.354 7.167 1.00 92.50 113 SER A CA 1
ATOM 980 C C . SER A 1 113 ? 6.356 4.754 8.636 1.00 92.50 113 SER A C 1
ATOM 982 O O . SER A 1 113 ? 7.428 5.021 9.186 1.00 92.50 113 SER A O 1
ATOM 984 N N . THR A 1 114 ? 5.195 4.764 9.289 1.00 94.25 114 THR A N 1
ATOM 985 C CA . THR A 1 114 ? 5.102 4.850 10.749 1.00 94.25 114 THR A CA 1
ATOM 986 C C . THR A 1 114 ? 5.530 3.555 11.447 1.00 94.25 114 THR A C 1
ATOM 988 O O . THR A 1 114 ? 5.826 3.586 12.641 1.00 94.25 114 THR A O 1
ATOM 991 N N . CYS A 1 115 ? 5.638 2.434 10.722 1.00 89.00 115 CYS A N 1
ATOM 992 C CA . CYS A 1 115 ? 6.164 1.176 11.245 1.00 89.00 115 CYS A CA 1
ATOM 993 C C . CYS A 1 115 ? 7.687 1.266 11.469 1.00 89.00 115 CYS A C 1
ATOM 995 O O . CYS A 1 115 ? 8.438 1.554 10.539 1.00 89.00 115 CYS A O 1
ATOM 997 N N . LEU A 1 116 ? 8.145 1.016 12.701 1.00 76.81 116 LEU A N 1
ATOM 998 C CA . LEU A 1 116 ? 9.562 1.116 13.089 1.00 76.81 116 LEU A CA 1
ATOM 999 C C . LEU A 1 116 ? 10.397 -0.118 12.714 1.00 76.81 116 LEU A C 1
ATOM 1001 O O . LEU A 1 116 ? 11.628 -0.039 12.696 1.00 76.81 116 LEU A O 1
ATOM 1005 N N . ASP A 1 117 ? 9.757 -1.257 12.441 1.00 69.44 117 ASP A N 1
ATOM 1006 C CA . ASP A 1 117 ? 10.475 -2.502 12.187 1.00 69.44 117 ASP A CA 1
ATOM 1007 C C . ASP A 1 117 ? 10.892 -2.622 10.716 1.00 69.44 117 ASP A C 1
ATOM 1009 O O . ASP A 1 117 ? 10.074 -2.851 9.824 1.00 69.44 117 ASP A O 1
ATOM 1013 N N . LYS A 1 118 ? 12.202 -2.503 10.475 1.00 56.00 118 LYS A N 1
ATOM 1014 C CA . LYS A 1 118 ? 12.824 -2.720 9.160 1.00 56.00 118 LYS A CA 1
ATOM 1015 C C . LYS A 1 118 ? 12.786 -4.187 8.710 1.00 56.00 118 LYS A C 1
ATOM 1017 O O . LYS A 1 118 ? 13.121 -4.460 7.563 1.00 56.00 118 LYS A O 1
ATOM 1022 N N . LYS A 1 119 ? 12.445 -5.133 9.596 1.00 52.91 119 LYS A N 1
ATOM 1023 C CA . LYS A 1 119 ? 12.405 -6.575 9.300 1.00 52.91 119 LYS A CA 1
ATOM 1024 C C . LYS A 1 119 ? 11.043 -7.080 8.841 1.00 52.91 119 LYS A C 1
ATOM 1026 O O . LYS A 1 119 ? 10.943 -8.255 8.490 1.00 52.91 119 LYS A O 1
ATOM 1031 N N . ASN A 1 120 ? 10.015 -6.236 8.822 1.00 53.25 120 ASN A N 1
ATOM 1032 C CA . ASN A 1 120 ? 8.714 -6.648 8.318 1.00 53.25 120 ASN A CA 1
ATOM 1033 C C . ASN A 1 120 ? 8.807 -6.877 6.808 1.00 53.25 120 ASN A C 1
ATOM 1035 O O . ASN A 1 120 ? 8.782 -5.937 6.021 1.00 53.25 120 ASN A O 1
ATOM 1039 N N . GLN A 1 121 ? 8.924 -8.149 6.419 1.00 56.66 121 GLN A N 1
ATOM 1040 C CA . GLN A 1 121 ? 8.624 -8.605 5.069 1.00 56.66 121 GLN A CA 1
ATOM 1041 C C . GLN A 1 121 ? 7.200 -8.148 4.764 1.00 56.66 121 GLN A C 1
ATOM 1043 O O . GLN A 1 121 ? 6.236 -8.628 5.362 1.00 56.66 121 GLN A O 1
ATOM 1048 N N . TYR A 1 122 ? 7.071 -7.150 3.897 1.00 68.75 122 TYR A N 1
ATOM 1049 C CA . TYR A 1 122 ? 5.768 -6.626 3.532 1.00 68.75 122 TYR A CA 1
ATOM 1050 C C . TYR A 1 122 ? 5.156 -7.625 2.563 1.00 68.75 122 TYR A C 1
ATOM 1052 O O . TYR A 1 122 ? 5.529 -7.674 1.390 1.00 68.75 122 TYR A O 1
ATOM 1060 N N . THR A 1 123 ? 4.260 -8.463 3.076 1.00 70.12 123 THR A N 1
ATOM 1061 C CA . THR A 1 123 ? 3.490 -9.374 2.241 1.00 70.12 123 THR A CA 1
ATOM 1062 C C . THR A 1 123 ? 2.295 -8.619 1.677 1.00 70.12 123 THR A C 1
ATOM 1064 O O . THR A 1 123 ? 1.476 -8.044 2.396 1.00 70.12 123 THR A O 1
ATOM 1067 N N . TYR A 1 124 ? 2.205 -8.588 0.353 1.00 83.75 124 TYR A N 1
ATOM 1068 C CA . TYR A 1 124 ? 1.106 -7.956 -0.375 1.00 83.75 124 TYR A CA 1
ATOM 1069 C C . TYR A 1 124 ? 0.089 -9.028 -0.781 1.00 83.75 124 TYR A C 1
ATOM 1071 O O . TYR A 1 124 ? -0.279 -9.181 -1.940 1.00 83.75 124 TYR A O 1
ATOM 1079 N N . ASP A 1 125 ? -0.354 -9.808 0.203 1.00 83.12 125 ASP A N 1
ATOM 1080 C CA . ASP A 1 125 ? -1.182 -11.003 0.008 1.00 83.12 125 ASP A CA 1
ATOM 1081 C C . ASP A 1 125 ? -2.573 -10.719 -0.578 1.00 83.12 125 ASP A C 1
ATOM 1083 O O . ASP A 1 125 ? -3.181 -11.598 -1.189 1.00 83.12 125 ASP A O 1
ATOM 1087 N N . ALA A 1 126 ? -3.102 -9.513 -0.358 1.00 85.38 126 ALA A N 1
ATOM 1088 C CA . ALA A 1 126 ? -4.384 -9.082 -0.915 1.00 85.38 126 ALA A CA 1
ATOM 1089 C C . ALA A 1 126 ? -4.272 -8.593 -2.370 1.00 85.38 126 ALA A C 1
ATOM 1091 O O . ALA A 1 126 ? -5.283 -8.500 -3.079 1.00 85.38 126 ALA A O 1
ATOM 1092 N N . MET A 1 127 ? -3.054 -8.273 -2.804 1.00 87.56 127 MET A N 1
ATOM 1093 C CA . MET A 1 127 ? -2.783 -7.773 -4.139 1.00 87.56 127 MET A CA 1
ATOM 1094 C C . MET A 1 127 ? -2.751 -8.945 -5.114 1.00 87.56 127 MET A C 1
ATOM 1096 O O . MET A 1 127 ? -2.178 -10.005 -4.862 1.00 87.56 127 MET A O 1
ATOM 1100 N N . HIS A 1 128 ? -3.441 -8.755 -6.229 1.00 90.56 128 HIS A N 1
ATOM 1101 C CA . HIS A 1 128 ? -3.563 -9.754 -7.280 1.00 90.56 128 HIS A CA 1
ATOM 1102 C C . HIS A 1 128 ? -3.210 -9.190 -8.651 1.00 90.56 128 HIS A C 1
ATOM 1104 O O . HIS A 1 128 ? -3.054 -9.981 -9.578 1.00 90.56 128 HIS A O 1
ATOM 1110 N N . HIS A 1 129 ? -3.090 -7.870 -8.782 1.00 92.44 129 HIS A N 1
ATOM 1111 C CA . HIS A 1 129 ? -2.612 -7.184 -9.966 1.00 92.44 129 HIS A CA 1
ATOM 1112 C C . HIS A 1 129 ? -1.439 -6.277 -9.590 1.00 92.44 129 HIS A C 1
ATOM 1114 O O . HIS A 1 129 ? -1.602 -5.353 -8.795 1.00 92.44 129 HIS A O 1
ATOM 1120 N N . LEU A 1 130 ? -0.278 -6.556 -10.171 1.00 91.19 130 LEU A N 1
ATOM 1121 C CA . LEU A 1 130 ? 0.909 -5.723 -10.060 1.00 91.19 130 LEU A CA 1
ATOM 1122 C C . LEU A 1 130 ? 1.267 -5.161 -11.429 1.00 91.19 130 LEU A C 1
ATOM 1124 O O . LEU A 1 130 ? 1.362 -5.920 -12.393 1.00 91.19 130 LEU A O 1
ATOM 1128 N N . ASN A 1 131 ? 1.524 -3.864 -11.477 1.00 90.88 131 ASN A N 1
ATOM 1129 C CA . ASN A 1 131 ? 2.199 -3.224 -12.590 1.00 90.88 131 ASN A CA 1
ATOM 1130 C C . ASN A 1 131 ? 3.630 -2.881 -12.157 1.00 90.88 131 ASN A C 1
ATOM 1132 O O . ASN A 1 131 ? 3.839 -2.202 -11.150 1.00 90.88 131 ASN A O 1
ATOM 1136 N N . TYR A 1 132 ? 4.607 -3.420 -12.876 1.00 88.44 132 TYR A N 1
ATOM 1137 C CA . TYR A 1 132 ? 6.026 -3.310 -12.583 1.00 88.44 132 TYR A CA 1
ATOM 1138 C C . TYR A 1 132 ? 6.728 -2.543 -13.701 1.00 88.44 132 TYR A C 1
ATOM 1140 O O . TYR A 1 132 ? 7.014 -3.093 -14.766 1.00 88.44 132 TYR A O 1
ATOM 1148 N N . ASP A 1 133 ? 7.022 -1.275 -13.432 1.00 86.38 133 ASP A N 1
ATOM 1149 C CA . ASP A 1 133 ? 7.679 -0.351 -14.353 1.00 86.38 133 ASP A CA 1
ATOM 1150 C C . ASP A 1 133 ? 8.985 0.163 -13.731 1.00 86.38 133 ASP A C 1
ATOM 1152 O O . ASP A 1 133 ? 9.079 1.300 -13.260 1.00 86.38 133 ASP A O 1
ATOM 1156 N N . VAL A 1 134 ? 9.979 -0.728 -13.642 1.00 80.31 134 VAL A N 1
ATOM 1157 C CA . VAL A 1 134 ? 11.288 -0.437 -13.040 1.00 80.31 134 VAL A CA 1
ATOM 1158 C C . VAL A 1 134 ? 12.423 -0.816 -13.992 1.00 80.31 134 VAL A C 1
ATOM 1160 O O . VAL A 1 134 ? 12.630 -1.986 -14.310 1.00 80.31 134 VAL A O 1
ATOM 1163 N N . LYS A 1 135 ? 13.198 0.183 -14.398 1.00 75.88 135 LYS A N 1
ATOM 1164 C CA . LYS A 1 135 ? 14.467 0.118 -15.105 1.00 75.88 135 LYS A CA 1
ATOM 1165 C C . LYS A 1 135 ? 15.572 -0.517 -14.251 1.00 75.88 135 LYS A C 1
ATOM 1167 O O . LYS A 1 135 ? 15.689 -0.248 -13.056 1.00 75.88 135 LYS A O 1
ATOM 1172 N N . PRO A 1 136 ? 16.488 -1.269 -14.885 1.00 67.00 136 PRO A N 1
ATOM 1173 C CA . PRO A 1 136 ? 17.580 -1.971 -14.206 1.00 67.00 136 PRO A CA 1
ATOM 1174 C C . PRO A 1 136 ? 18.548 -1.088 -13.405 1.00 67.00 136 PRO A C 1
ATOM 1176 O O . PRO A 1 136 ? 19.158 -1.554 -12.449 1.00 67.00 136 PRO A O 1
ATOM 1179 N N . GLU A 1 137 ? 18.720 0.176 -13.796 1.00 65.81 137 GLU A N 1
ATOM 1180 C CA . GLU A 1 137 ? 19.746 1.077 -13.246 1.00 65.81 137 GLU A CA 1
ATOM 1181 C C . GLU A 1 137 ? 19.348 1.720 -11.905 1.00 65.81 137 GLU A C 1
ATOM 1183 O O . GLU A 1 137 ? 20.154 2.402 -11.269 1.00 65.81 137 GLU A O 1
ATOM 1188 N N . GLN A 1 138 ? 18.106 1.513 -11.464 1.00 63.03 138 GLN A N 1
ATOM 1189 C CA . GLN A 1 138 ? 17.552 2.093 -10.248 1.00 63.03 138 GLN A CA 1
ATOM 1190 C C . GLN A 1 138 ? 17.194 0.938 -9.299 1.00 63.03 138 GLN A C 1
ATOM 1192 O O . GLN A 1 138 ? 16.434 0.064 -9.687 1.00 63.03 138 GLN A O 1
ATOM 1197 N N . PHE A 1 139 ? 17.797 0.904 -8.095 1.00 66.19 139 PHE A N 1
ATOM 1198 C CA . PHE A 1 139 ? 17.243 0.407 -6.808 1.00 66.19 139 PHE A CA 1
ATOM 1199 C C . PHE A 1 139 ? 18.158 -0.446 -5.903 1.00 66.19 139 PHE A C 1
ATOM 1201 O O . PHE A 1 139 ? 18.543 -1.557 -6.240 1.00 66.19 139 PHE A O 1
ATOM 1208 N N . PRO A 1 140 ? 18.302 -0.002 -4.634 1.00 56.28 140 PRO A N 1
ATOM 1209 C CA . PRO A 1 140 ? 18.479 -0.858 -3.449 1.00 56.28 140 PRO A CA 1
ATOM 1210 C C . PRO A 1 140 ? 17.225 -0.961 -2.534 1.00 56.28 140 PRO A C 1
ATOM 1212 O O . PRO A 1 140 ? 17.197 -1.771 -1.605 1.00 56.28 140 PRO A O 1
ATOM 1215 N N . GLN A 1 1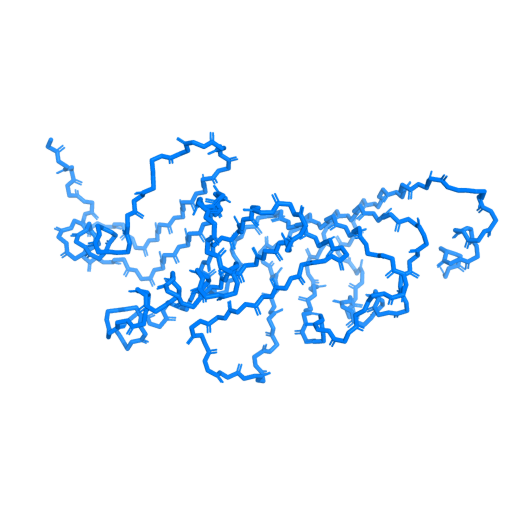41 ? 16.192 -0.130 -2.743 1.00 64.50 141 GLN A N 1
ATOM 1216 C CA . GLN A 1 141 ? 15.142 0.155 -1.736 1.00 64.50 141 GLN A CA 1
ATOM 1217 C C . GLN A 1 141 ? 13.876 -0.730 -1.772 1.00 64.50 141 GLN A C 1
ATOM 1219 O O . GLN A 1 141 ? 13.053 -0.631 -0.862 1.00 64.50 141 GLN A O 1
ATOM 1224 N N . LEU A 1 142 ? 13.713 -1.606 -2.772 1.00 67.75 142 LEU A N 1
ATOM 1225 C CA . LEU A 1 142 ? 12.586 -2.562 -2.846 1.00 67.75 142 LEU A CA 1
ATOM 1226 C C . LEU A 1 142 ? 12.887 -3.906 -2.158 1.00 67.75 142 LEU A C 1
ATOM 1228 O O . LEU A 1 142 ? 12.079 -4.836 -2.195 1.00 67.75 142 LEU A O 1
ATOM 1232 N N . SER A 1 143 ? 14.051 -4.020 -1.514 1.00 65.69 143 SER A N 1
ATOM 1233 C CA . SER A 1 143 ? 14.435 -5.214 -0.767 1.00 65.69 143 SER A CA 1
ATOM 1234 C C . SER A 1 143 ? 13.426 -5.503 0.356 1.00 65.69 143 SER A C 1
ATOM 1236 O O . SER A 1 143 ? 13.154 -4.663 1.210 1.00 65.69 143 SER A O 1
ATOM 1238 N N . GLY A 1 144 ? 12.849 -6.709 0.345 1.00 73.69 144 GLY A N 1
ATOM 1239 C CA . GLY A 1 144 ? 11.908 -7.177 1.373 1.00 73.69 144 GLY A CA 1
ATOM 1240 C C . GLY A 1 144 ? 10.418 -7.066 1.028 1.00 73.69 144 GLY A C 1
ATOM 1241 O O . GLY A 1 144 ? 9.589 -7.454 1.854 1.00 73.69 144 GLY A O 1
ATOM 1242 N N . ILE A 1 145 ? 10.058 -6.586 -0.167 1.00 80.38 145 ILE A N 1
ATOM 1243 C CA . ILE A 1 145 ? 8.693 -6.715 -0.699 1.00 80.38 145 ILE A CA 1
ATOM 1244 C C . ILE A 1 145 ? 8.529 -8.102 -1.321 1.00 80.38 145 ILE A C 1
ATOM 1246 O O . ILE A 1 145 ? 9.371 -8.528 -2.109 1.00 80.38 145 ILE A O 1
ATOM 1250 N N . GLN A 1 146 ? 7.451 -8.806 -0.964 1.00 85.94 146 GLN A N 1
ATOM 1251 C CA . GLN A 1 146 ? 7.163 -10.135 -1.504 1.00 85.94 146 GLN A CA 1
ATOM 1252 C C . GLN A 1 146 ? 5.700 -10.292 -1.922 1.00 85.94 146 GLN A C 1
ATOM 1254 O O . GLN A 1 146 ? 4.769 -9.905 -1.205 1.00 85.94 146 GLN A O 1
ATOM 1259 N N . PHE A 1 147 ? 5.514 -10.925 -3.079 1.00 88.06 147 PHE A N 1
ATOM 1260 C CA . PHE A 1 147 ? 4.228 -11.128 -3.734 1.00 88.06 147 PHE A CA 1
ATOM 1261 C C . PHE A 1 147 ? 3.915 -12.619 -3.882 1.00 88.06 147 PHE A C 1
ATOM 1263 O O . PHE A 1 147 ? 4.325 -13.260 -4.842 1.00 88.06 147 PHE A O 1
ATOM 1270 N N . TYR A 1 148 ? 3.165 -13.179 -2.929 1.00 87.94 148 TYR A N 1
ATOM 1271 C CA . TYR A 1 148 ? 2.877 -14.620 -2.890 1.00 87.94 148 TYR A CA 1
ATOM 1272 C C . TYR A 1 148 ? 1.647 -15.043 -3.702 1.00 87.94 148 TYR A C 1
ATOM 1274 O O . TYR A 1 148 ? 1.568 -16.185 -4.137 1.00 87.94 148 TYR A O 1
ATOM 1282 N N . LYS A 1 149 ? 0.657 -14.158 -3.874 1.00 90.31 149 LYS A N 1
ATOM 1283 C CA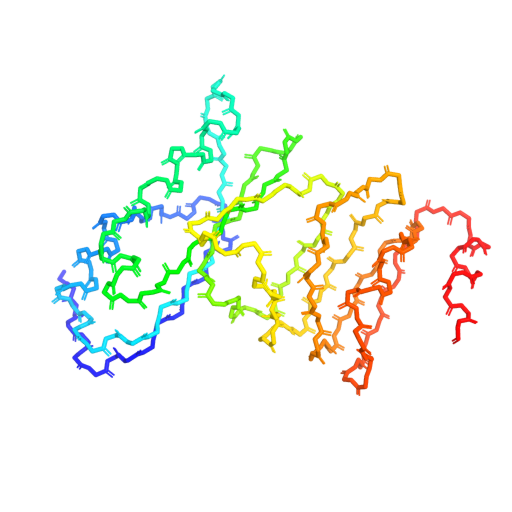 . LYS A 1 149 ? -0.675 -14.493 -4.430 1.00 90.31 149 LYS A CA 1
ATOM 1284 C C . LYS A 1 149 ? -1.008 -13.717 -5.705 1.00 90.31 149 LYS A C 1
ATOM 1286 O O . LYS A 1 149 ? -2.179 -13.494 -6.022 1.00 90.31 149 LYS A O 1
ATOM 1291 N N . LEU A 1 150 ? 0.026 -13.296 -6.426 1.00 91.94 150 LEU A N 1
ATOM 1292 C CA . LEU A 1 150 ? -0.107 -12.517 -7.647 1.00 91.94 150 LEU A CA 1
ATOM 1293 C C . LEU A 1 150 ? -0.851 -13.311 -8.728 1.00 91.94 150 LEU A C 1
ATOM 1295 O O . LEU A 1 150 ? -0.495 -14.451 -9.007 1.00 91.94 150 LEU A O 1
ATOM 1299 N N . LYS A 1 151 ? -1.865 -12.700 -9.354 1.00 94.50 151 LYS A N 1
ATOM 1300 C CA . LYS A 1 151 ? -2.654 -13.328 -10.431 1.00 94.50 151 LYS A CA 1
ATOM 1301 C C . LYS A 1 151 ? -2.439 -12.693 -11.793 1.00 94.50 151 LYS 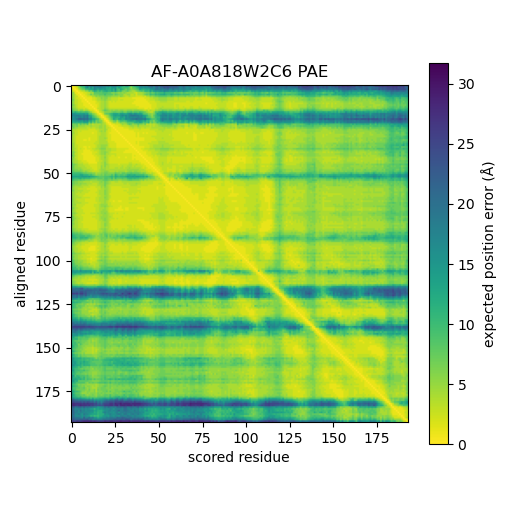A C 1
ATOM 1303 O O . LYS A 1 151 ? -2.542 -13.388 -12.803 1.00 94.50 151 LYS A O 1
ATOM 1308 N N . LYS A 1 152 ? -2.209 -11.384 -11.818 1.00 95.50 152 LYS A N 1
ATOM 1309 C CA . LYS A 1 152 ? -2.009 -10.568 -13.009 1.00 95.50 152 LYS A CA 1
ATOM 1310 C C . LYS A 1 152 ? -0.756 -9.735 -12.826 1.00 95.50 152 LYS A C 1
ATOM 1312 O O . LYS A 1 152 ? -0.608 -9.085 -11.795 1.00 95.50 152 LYS A O 1
ATOM 1317 N N . LEU A 1 153 ? 0.108 -9.754 -13.823 1.00 94.00 153 LEU A N 1
ATOM 1318 C CA . LEU A 1 153 ? 1.369 -9.040 -13.799 1.00 94.00 153 LEU A CA 1
ATOM 1319 C C . LEU A 1 153 ? 1.529 -8.274 -15.104 1.00 94.00 153 LEU A C 1
ATOM 1321 O O . LEU A 1 153 ? 1.462 -8.883 -16.164 1.00 94.00 153 LEU A O 1
ATOM 1325 N N . THR A 1 154 ? 1.735 -6.969 -15.017 1.00 93.75 154 THR A N 1
ATOM 1326 C CA . THR A 1 154 ? 2.168 -6.137 -16.139 1.00 93.75 154 THR A CA 1
ATOM 1327 C C . THR A 1 154 ? 3.618 -5.751 -15.891 1.00 93.75 154 THR A C 1
ATOM 1329 O O . THR A 1 154 ? 3.949 -5.314 -14.792 1.00 93.75 154 THR A O 1
ATOM 1332 N N . ILE A 1 155 ? 4.494 -5.963 -16.871 1.00 90.69 155 ILE A N 1
ATOM 1333 C CA . ILE A 1 155 ? 5.936 -5.714 -16.749 1.00 90.69 155 ILE A CA 1
ATOM 1334 C C . ILE A 1 155 ? 6.383 -4.826 -17.900 1.00 90.69 155 ILE A C 1
ATOM 1336 O O . ILE A 1 155 ? 6.130 -5.162 -19.057 1.00 90.69 155 ILE A O 1
ATOM 1340 N N . THR A 1 156 ? 7.107 -3.752 -17.603 1.00 88.56 156 THR A N 1
ATOM 1341 C CA . THR A 1 156 ? 7.842 -2.988 -18.615 1.00 88.56 156 THR A CA 1
ATOM 1342 C C . THR A 1 156 ? 9.270 -3.514 -18.742 1.00 88.56 156 THR A C 1
ATOM 1344 O O . THR A 1 156 ? 9.998 -3.614 -17.759 1.00 88.56 156 THR A O 1
ATOM 1347 N N . CYS A 1 157 ? 9.695 -3.837 -19.962 1.00 85.56 157 CYS A N 1
ATOM 1348 C CA . CYS A 1 157 ? 11.080 -4.192 -20.256 1.00 85.56 157 CYS A CA 1
ATOM 1349 C C . CYS A 1 157 ? 12.007 -2.968 -20.411 1.00 85.56 157 CYS A C 1
ATOM 1351 O O . CYS A 1 157 ? 11.578 -1.945 -20.961 1.00 85.56 157 CYS A O 1
ATOM 1353 N N . PRO A 1 158 ? 13.321 -3.125 -20.140 1.00 84.38 158 PRO A N 1
ATOM 1354 C CA . PRO A 1 158 ? 13.977 -4.337 -19.627 1.00 84.38 158 PRO A CA 1
ATOM 1355 C C . PRO A 1 158 ? 13.702 -4.569 -18.136 1.00 84.38 158 PRO A C 1
ATOM 1357 O O . PRO A 1 158 ? 13.546 -3.617 -17.379 1.00 84.38 158 PRO A O 1
ATOM 1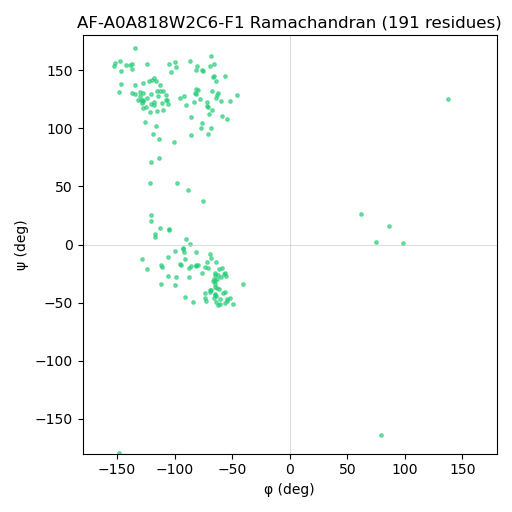360 N N . ILE A 1 159 ? 13.671 -5.838 -17.724 1.00 81.69 159 ILE A N 1
ATOM 1361 C CA . ILE A 1 159 ? 13.382 -6.244 -16.347 1.00 81.69 159 ILE A CA 1
ATOM 1362 C C . ILE A 1 159 ? 14.654 -6.109 -15.497 1.00 81.69 159 ILE A C 1
ATOM 1364 O O . ILE A 1 159 ? 15.729 -6.548 -15.900 1.00 81.69 159 ILE A O 1
ATOM 1368 N N . SER A 1 160 ? 14.536 -5.513 -14.309 1.00 80.00 160 SER A N 1
ATOM 1369 C CA . SER A 1 160 ? 15.608 -5.483 -13.302 1.00 80.00 160 SER A CA 1
ATOM 1370 C C . SER A 1 160 ? 15.918 -6.880 -12.746 1.00 80.00 160 SER A C 1
ATOM 1372 O O . SER A 1 160 ? 15.002 -7.655 -12.476 1.00 80.00 160 SER A O 1
ATOM 1374 N N . ASP A 1 161 ? 17.187 -7.177 -12.444 1.00 79.06 161 ASP A N 1
ATOM 1375 C CA . ASP A 1 161 ? 17.595 -8.425 -11.768 1.00 79.06 161 ASP A CA 1
ATOM 1376 C C . ASP A 1 161 ? 16.869 -8.638 -10.425 1.00 79.06 161 ASP A C 1
ATOM 1378 O O . ASP A 1 161 ? 16.638 -9.768 -9.988 1.00 79.06 161 ASP A O 1
ATOM 1382 N N . HIS A 1 162 ? 16.455 -7.549 -9.769 1.00 78.94 162 HIS A N 1
ATOM 1383 C CA . HIS A 1 162 ? 15.712 -7.601 -8.512 1.00 78.94 162 HIS A CA 1
ATOM 1384 C C . HIS A 1 162 ? 14.283 -8.109 -8.662 1.00 78.94 162 HIS A C 1
ATOM 1386 O O . HIS A 1 162 ? 13.712 -8.572 -7.671 1.00 78.94 162 HIS A O 1
ATOM 1392 N N . PHE A 1 163 ? 13.715 -8.055 -9.867 1.00 85.19 163 PHE A N 1
ATOM 1393 C CA . PHE A 1 163 ? 12.358 -8.508 -10.141 1.00 85.19 163 PHE A CA 1
ATOM 1394 C C . PHE A 1 163 ? 12.111 -9.907 -9.570 1.00 85.19 163 PHE A C 1
ATOM 1396 O O . PHE A 1 163 ? 11.205 -10.097 -8.761 1.00 85.19 163 PHE A O 1
ATOM 1403 N N . TRP A 1 164 ? 12.997 -10.854 -9.879 1.00 84.94 164 TRP A N 1
ATOM 1404 C CA . TRP A 1 164 ? 12.873 -12.251 -9.459 1.00 84.94 164 TRP A CA 1
ATOM 1405 C C . TRP A 1 164 ? 12.901 -12.441 -7.939 1.00 84.94 164 TRP A C 1
ATOM 1407 O O . TRP A 1 164 ? 12.303 -13.380 -7.424 1.00 84.94 164 TRP A O 1
ATOM 1417 N N . SER A 1 165 ? 13.537 -11.532 -7.196 1.00 84.44 165 SER A N 1
ATOM 1418 C CA . SER A 1 165 ? 13.594 -11.614 -5.730 1.00 84.44 165 SER A CA 1
ATOM 1419 C C . SER A 1 165 ? 12.273 -11.253 -5.035 1.00 84.44 165 SER A C 1
ATOM 1421 O O . SER A 1 165 ? 12.070 -11.636 -3.882 1.00 84.44 165 SER A O 1
ATOM 1423 N N . MET A 1 166 ? 11.363 -10.550 -5.722 1.00 85.25 166 MET A N 1
ATOM 1424 C CA . MET A 1 166 ? 10.060 -10.158 -5.166 1.00 85.25 166 MET A CA 1
ATOM 1425 C C . MET A 1 166 ? 8.985 -11.239 -5.334 1.00 85.25 166 MET A C 1
ATOM 1427 O O . MET A 1 166 ? 7.969 -11.208 -4.634 1.00 85.25 166 MET A O 1
ATOM 1431 N N . PHE A 1 167 ? 9.196 -12.198 -6.240 1.00 87.31 167 PHE A N 1
ATOM 1432 C CA . PHE A 1 167 ? 8.240 -13.264 -6.545 1.00 87.31 167 PHE A CA 1
ATOM 1433 C C . PHE A 1 167 ? 8.818 -14.612 -6.117 1.00 87.31 167 PHE A C 1
ATOM 1435 O O . PHE A 1 167 ? 9.504 -15.272 -6.895 1.00 87.31 167 PHE A O 1
ATOM 1442 N N . PRO A 1 168 ? 8.553 -15.054 -4.876 1.00 85.00 168 PRO A N 1
ATOM 1443 C CA . PRO A 1 168 ? 9.035 -16.350 -4.408 1.00 85.00 168 PRO A CA 1
ATOM 1444 C C . PRO A 1 168 ? 8.409 -17.528 -5.174 1.00 85.00 168 PRO A C 1
ATOM 1446 O O . PRO A 1 168 ? 8.988 -18.608 -5.212 1.00 85.00 168 PRO A O 1
ATOM 1449 N N . THR A 1 169 ? 7.225 -17.334 -5.764 1.00 87.75 169 THR A N 1
ATOM 1450 C CA . THR A 1 169 ? 6.532 -18.303 -6.623 1.00 87.75 169 THR A CA 1
ATOM 1451 C C . THR A 1 169 ? 5.623 -17.575 -7.622 1.00 87.75 169 THR A C 1
ATOM 1453 O O . THR A 1 169 ? 5.140 -16.476 -7.340 1.00 87.75 169 THR A O 1
ATOM 1456 N N . PHE A 1 170 ? 5.360 -18.210 -8.769 1.00 89.94 170 PHE A N 1
ATOM 1457 C CA . PHE A 1 170 ? 4.383 -17.779 -9.774 1.00 89.94 170 PHE A CA 1
ATOM 1458 C C . PHE A 1 170 ? 3.182 -18.738 -9.896 1.00 89.94 170 PHE A C 1
ATOM 1460 O O . PHE A 1 170 ? 2.403 -18.613 -10.836 1.00 89.94 170 PHE A O 1
ATOM 1467 N N . ASP A 1 171 ? 2.973 -19.657 -8.943 1.00 93.31 171 ASP A N 1
ATOM 1468 C CA . ASP A 1 171 ? 1.925 -20.702 -9.005 1.00 93.31 171 ASP A CA 1
ATOM 1469 C C . ASP A 1 171 ? 0.491 -20.151 -9.130 1.00 93.31 171 ASP A C 1
ATOM 1471 O O . ASP A 1 171 ? -0.437 -20.853 -9.535 1.00 93.31 171 ASP A O 1
ATOM 1475 N N . HIS A 1 172 ? 0.292 -18.883 -8.764 1.00 91.81 172 HIS A N 1
ATOM 1476 C CA . HIS A 1 172 ? -0.993 -18.192 -8.848 1.00 91.81 172 HIS A CA 1
ATOM 1477 C C . HIS A 1 172 ? -1.130 -17.279 -10.073 1.00 91.81 172 HIS A C 1
ATOM 1479 O O . HIS A 1 172 ? -2.221 -16.743 -10.298 1.00 91.81 172 HIS A O 1
ATOM 1485 N N . LEU A 1 173 ? -0.065 -17.100 -10.863 1.00 94.56 173 LEU A N 1
ATOM 1486 C CA . LEU A 1 173 ? -0.052 -16.194 -12.003 1.00 94.56 173 LEU A CA 1
ATOM 1487 C C . LEU A 1 173 ? -0.897 -16.773 -13.144 1.00 94.56 173 LEU A C 1
ATOM 1489 O O . LEU A 1 173 ? -0.626 -17.844 -13.675 1.00 94.56 173 LEU A O 1
ATOM 1493 N N . THR A 1 174 ? -1.934 -16.037 -13.532 1.00 95.62 17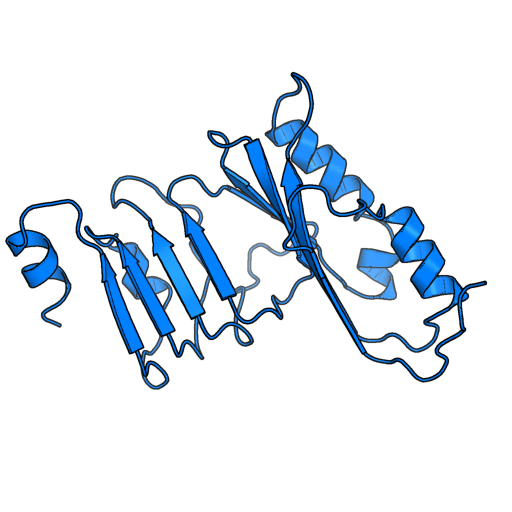4 THR A N 1
ATOM 1494 C CA . THR A 1 174 ? -2.882 -16.431 -14.591 1.00 95.62 174 THR A CA 1
ATOM 1495 C C . THR A 1 174 ? -2.792 -15.556 -15.836 1.00 95.62 174 THR A C 1
ATOM 1497 O O . THR A 1 174 ? -3.300 -15.932 -16.887 1.00 95.62 174 THR A O 1
ATOM 1500 N N . SER A 1 175 ? -2.180 -14.377 -15.721 1.00 95.62 175 SER A N 1
ATOM 1501 C CA . SER A 1 175 ? -2.044 -13.410 -16.807 1.00 95.62 175 SER A CA 1
ATOM 1502 C C . SER A 1 175 ? -0.743 -12.641 -16.638 1.00 95.62 175 SER A C 1
ATOM 1504 O O . SER A 1 175 ? -0.486 -12.112 -15.558 1.00 95.62 175 SER A O 1
ATOM 1506 N N . CYS A 1 176 ? 0.035 -12.539 -17.711 1.00 93.31 176 CYS A N 1
ATOM 1507 C CA . CYS A 1 176 ? 1.228 -11.705 -17.779 1.00 93.31 176 CYS A CA 1
ATOM 1508 C C . CYS A 1 176 ? 1.147 -10.835 -19.036 1.00 93.31 176 CYS A C 1
ATOM 1510 O O . CYS A 1 176 ? 0.958 -11.361 -20.133 1.00 93.31 176 CYS A O 1
ATOM 1512 N N . GLU A 1 177 ? 1.240 -9.522 -18.869 1.00 92.88 177 GLU A N 1
ATOM 1513 C CA . GLU A 1 177 ? 1.333 -8.543 -19.945 1.00 92.88 177 GLU A CA 1
ATOM 1514 C C . GLU A 1 177 ? 2.737 -7.943 -19.943 1.00 92.88 177 GLU A C 1
ATOM 1516 O O . GLU A 1 177 ? 3.262 -7.561 -18.900 1.00 92.88 177 GLU A O 1
ATOM 1521 N N . ILE A 1 178 ? 3.356 -7.883 -21.118 1.00 89.31 178 ILE A N 1
ATOM 1522 C CA . ILE A 1 178 ? 4.736 -7.429 -21.265 1.00 89.31 178 ILE A CA 1
ATOM 1523 C C . ILE A 1 178 ? 4.735 -6.235 -22.203 1.00 89.31 178 ILE A C 1
ATOM 1525 O O . ILE A 1 178 ? 4.416 -6.354 -23.387 1.00 89.31 178 ILE A O 1
ATOM 1529 N N . LEU A 1 179 ? 5.097 -5.085 -21.653 1.00 88.25 179 LEU A N 1
ATOM 1530 C CA . LEU A 1 179 ? 5.230 -3.825 -22.360 1.00 88.25 179 LEU A CA 1
ATOM 1531 C C . LEU A 1 179 ? 6.700 -3.651 -22.753 1.00 88.25 179 LEU A C 1
ATOM 1533 O O . LEU A 1 179 ? 7.595 -3.732 -21.914 1.00 88.25 179 LEU A O 1
ATOM 1537 N N . SER A 1 180 ? 6.972 -3.417 -24.037 1.00 82.38 180 SER A N 1
ATOM 1538 C CA . SER A 1 180 ? 8.330 -3.148 -24.520 1.00 82.38 180 SER A CA 1
ATOM 1539 C C . SER A 1 180 ? 8.365 -1.874 -25.344 1.00 82.38 180 SER A C 1
ATOM 1541 O O . SER A 1 180 ? 7.706 -1.777 -26.379 1.00 82.38 180 SER A O 1
ATOM 1543 N N . ASN A 1 181 ? 9.198 -0.928 -24.913 1.00 69.88 181 ASN A N 1
ATOM 1544 C CA . ASN A 1 181 ? 9.457 0.318 -25.636 1.00 69.88 181 ASN A CA 1
ATOM 1545 C C . ASN A 1 181 ? 10.679 0.211 -26.578 1.00 69.88 181 ASN A C 1
ATOM 1547 O O . ASN A 1 181 ? 10.984 1.162 -27.298 1.00 69.88 181 ASN A O 1
ATOM 1551 N N . HIS A 1 182 ? 11.386 -0.932 -26.589 1.00 64.94 182 HIS A N 1
ATOM 1552 C CA . HIS A 1 182 ? 12.645 -1.143 -27.320 1.00 64.94 182 HIS A CA 1
ATOM 1553 C C . HIS A 1 182 ? 12.696 -2.482 -28.089 1.00 64.94 182 HIS A C 1
ATOM 1555 O O . HIS A 1 182 ? 11.828 -3.342 -27.929 1.00 64.94 182 HIS A O 1
ATOM 1561 N N . ASN A 1 183 ? 13.714 -2.627 -28.957 1.00 60.28 183 ASN A N 1
ATOM 1562 C CA . ASN A 1 183 ? 13.961 -3.798 -29.813 1.00 60.28 183 ASN A CA 1
ATOM 1563 C C . ASN A 1 183 ? 13.821 -5.121 -29.035 1.00 60.28 183 ASN A C 1
ATOM 1565 O O . ASN A 1 183 ? 14.439 -5.316 -27.991 1.00 60.28 183 ASN A O 1
ATOM 1569 N N . SER A 1 184 ? 13.021 -6.033 -29.585 1.00 64.69 184 SER A N 1
ATOM 1570 C CA . SER A 1 184 ? 12.455 -7.212 -28.918 1.00 64.69 184 SER A CA 1
ATOM 1571 C C . SER A 1 184 ? 13.452 -8.268 -28.432 1.00 64.69 184 SER A C 1
ATOM 1573 O O . SER A 1 184 ? 13.059 -9.137 -27.659 1.00 64.69 184 SER A O 1
ATOM 1575 N N . GLU A 1 185 ? 14.711 -8.238 -28.874 1.00 73.19 185 GLU A N 1
ATOM 1576 C CA . GLU A 1 185 ? 15.672 -9.317 -28.597 1.00 73.19 185 GLU A CA 1
ATOM 1577 C C . GLU A 1 185 ? 16.098 -9.392 -27.125 1.00 73.19 185 GLU A C 1
ATOM 1579 O O . GLU A 1 185 ? 16.219 -10.490 -26.586 1.00 73.19 185 GLU A O 1
ATOM 1584 N N . GLU A 1 186 ? 16.295 -8.255 -26.452 1.00 73.69 186 GLU A N 1
ATOM 1585 C CA . GLU A 1 186 ? 16.722 -8.256 -25.045 1.00 73.69 186 GLU A CA 1
ATOM 1586 C C . GLU A 1 186 ? 15.578 -8.672 -24.111 1.00 73.69 186 GLU A C 1
ATOM 1588 O O . GLU A 1 186 ? 15.775 -9.523 -23.245 1.00 73.69 186 GLU A O 1
ATOM 1593 N N . CYS A 1 187 ? 14.350 -8.189 -24.358 1.00 72.94 187 CYS A N 1
ATOM 1594 C CA . CYS A 1 187 ? 13.157 -8.709 -23.677 1.00 72.94 187 CYS A CA 1
ATOM 1595 C C . CYS A 1 187 ? 13.038 -10.223 -23.853 1.00 72.94 187 CYS A C 1
ATOM 1597 O O . CYS A 1 187 ? 12.813 -10.943 -22.886 1.00 72.94 187 CYS A O 1
ATOM 1599 N N . GLN A 1 188 ? 13.167 -10.716 -25.091 1.00 72.81 188 GLN A N 1
ATOM 1600 C CA . GLN A 1 188 ? 13.002 -12.139 -25.380 1.00 72.81 188 GLN A CA 1
ATOM 1601 C C . GLN A 1 188 ? 13.982 -12.991 -24.574 1.00 72.81 188 GLN A C 1
ATOM 1603 O O . GLN A 1 188 ? 13.565 -14.000 -24.015 1.00 72.81 188 GLN A O 1
ATOM 1608 N N . LYS A 1 189 ? 15.243 -12.566 -24.442 1.00 78.25 189 LYS A N 1
ATOM 1609 C CA . LYS A 1 189 ? 16.227 -13.268 -23.604 1.00 78.25 189 LYS A CA 1
ATOM 1610 C C . LYS A 1 189 ? 15.846 -13.279 -22.123 1.00 78.25 189 LYS A C 1
ATOM 1612 O O . LYS A 1 189 ? 16.064 -14.286 -21.463 1.00 78.25 189 LYS A O 1
ATOM 1617 N N . GLN A 1 190 ? 15.272 -12.192 -21.608 1.00 75.44 190 GLN A N 1
ATOM 1618 C CA . GLN A 1 190 ? 14.899 -12.068 -20.192 1.00 75.44 190 GLN A CA 1
ATOM 1619 C C . GLN A 1 190 ? 13.628 -12.849 -19.821 1.00 75.44 190 GLN A C 1
ATOM 1621 O O . GLN A 1 190 ? 13.448 -13.208 -18.661 1.00 75.44 190 GLN A O 1
ATOM 1626 N N . ILE A 1 191 ? 12.751 -13.117 -20.793 1.00 73.94 191 ILE A N 1
ATOM 1627 C CA . ILE A 1 191 ? 11.452 -13.779 -20.575 1.00 73.94 191 ILE A CA 1
ATOM 1628 C C . ILE A 1 191 ? 11.522 -15.299 -20.831 1.00 73.94 191 ILE A C 1
ATOM 1630 O O . ILE A 1 191 ? 10.642 -16.031 -20.392 1.00 73.94 191 ILE A O 1
ATOM 1634 N N . GLN A 1 192 ? 12.558 -15.794 -21.519 1.00 67.38 192 GLN A N 1
ATOM 1635 C CA . GLN A 1 192 ? 12.738 -17.209 -21.903 1.00 67.38 192 GLN A CA 1
ATOM 1636 C C . GLN A 1 192 ? 13.164 -18.159 -20.755 1.00 67.38 192 GLN A C 1
ATOM 1638 O O . GLN A 1 192 ? 13.955 -19.074 -20.982 1.00 67.38 192 GLN A O 1
ATOM 1643 N N . LEU A 1 193 ? 12.647 -17.972 -19.537 1.00 52.16 193 LEU A N 1
ATOM 1644 C CA . LEU A 1 193 ? 12.892 -18.880 -18.403 1.00 52.16 193 LEU A CA 1
ATOM 1645 C C . LEU A 1 193 ? 12.044 -20.157 -18.465 1.00 52.16 193 LEU A C 1
ATOM 1647 O O . LEU A 1 193 ? 10.816 -20.048 -18.681 1.00 52.16 193 LEU A O 1
#

Sequence (193 aa):
MLIVMPNLCRLKVDYYYYHAIHISEHEWERIISNYLLKLETFHLNMVDYFRGNKIVDEQVDELLNTYRTPFWLDKYGWFVRCDWNPGIGNFYLYTLPYAFGYFDISDSTIWKSTCLDKKNQYTYDAMHHLNYDVKPEQFPQLSGIQFYKLKKLTITCPISDHFWSMFPTFDHLTSCEILSNHNSEECQKQIQL

Nearest PDB structures (foldseek):
  4lim-assembly1_A  TM=3.965E-01  e=9.673E+00  Saccharomyces cerevisiae S288C

Solvent-accessible surface area (backbone atoms only — not comparable to full-atom values): 11205 Å² total; per-residue (Å²): 136,88,80,71,39,78,78,41,40,68,48,81,46,78,40,83,49,82,82,58,86,80,74,47,62,69,52,50,52,51,46,38,70,74,33,29,78,48,53,75,41,74,40,44,39,35,45,52,64,74,76,82,89,65,60,65,71,59,53,49,50,57,56,47,53,65,55,68,38,63,66,30,52,70,73,64,56,49,31,41,36,41,37,29,28,87,91,74,42,40,35,40,42,29,28,53,72,48,74,48,49,63,50,81,48,50,62,58,62,46,77,52,57,65,59,84,65,89,77,63,64,47,55,33,64,50,23,30,33,40,38,40,45,36,52,64,93,55,85,81,82,71,75,56,46,38,36,72,45,37,28,32,40,36,37,36,52,57,73,27,84,67,56,64,73,29,40,88,51,65,92,50,53,77,45,78,46,79,45,67,91,61,78,63,67,63,49,50,66,74,66,72,119

Foldseek 3Di:
DDAAPAPPQEDAEAAPDEPDDPQAPVNVLVCCVPRVVNHQYYKDKHKYFDDDDDQLVVVLVVRQVSCLDCSCCVVRNWKKKWKDANVPRMIIIITPLHQDAEDEDEARIDMDMPDPDPQPLNENANYAEYEAHHDQVGDPHCPRAAYAQHAEYEYEPPDHPCPVVRYPDCPNHNYYHYHYPDDCPNVCVNVVD

Secondary structure (DSSP, 8-state):
-PPP-TT--EEEEEE-STT-----HHHHHHHHHHH-TT--EEEEEEEEE--SSS-HHHHHHHHHHHT-SHIIIIIS---EEEEE-TTT-EEEEEESSP--SEEEEETT-EEEES---TT--EE-TT--EEEEE--TT--STTTTEE-SS--EEEEEESPPTTHHHH-S--TT--EEEEEESS-HHHHHHHH--

Radius of gyration: 18.51 Å; Cα contacts (8 Å, |Δi|>4): 334; chains: 1; bounding box: 46×45×50 Å